Protein AF-A0A822G2L6-F1 (afdb_monomer_lite)

pLDDT: mean 77.34, std 23.14, range [28.8, 97.25]

Structure (mmCIF, N/CA/C/O backbone):
data_AF-A0A822G2L6-F1
#
_entry.id   AF-A0A822G2L6-F1
#
loop_
_atom_site.group_PDB
_atom_site.id
_atom_site.type_symbol
_atom_site.label_atom_id
_atom_site.label_alt_id
_atom_site.label_comp_id
_atom_site.label_asym_id
_atom_site.label_entity_id
_atom_site.label_seq_id
_atom_site.pdbx_PDB_ins_code
_atom_site.Cartn_x
_atom_site.Cartn_y
_atom_site.Cartn_z
_atom_site.occupancy
_atom_site.B_iso_or_equiv
_atom_site.auth_seq_id
_atom_site.auth_comp_id
_atom_site.auth_asym_id
_atom_site.auth_atom_id
_atom_site.pdbx_PDB_model_num
ATOM 1 N N . MET A 1 1 ? -15.479 13.353 -41.304 1.00 36.19 1 MET A N 1
ATOM 2 C CA . MET A 1 1 ? -14.844 13.901 -42.516 1.00 36.19 1 MET A CA 1
ATOM 3 C C . MET A 1 1 ? -14.155 15.197 -42.134 1.00 36.19 1 MET A C 1
ATOM 5 O O . MET A 1 1 ? -14.782 16.016 -41.479 1.00 36.19 1 MET A O 1
ATOM 9 N N . THR A 1 2 ? -12.879 15.282 -42.518 1.00 37.16 2 THR A N 1
ATOM 10 C CA . THR A 1 2 ? -12.057 16.481 -42.767 1.00 37.16 2 THR A CA 1
ATOM 11 C C . THR A 1 2 ? -11.722 17.432 -41.614 1.00 37.16 2 THR A C 1
ATOM 13 O O . THR A 1 2 ? -12.516 18.267 -41.192 1.00 37.16 2 THR A O 1
ATOM 16 N N . GLU A 1 3 ? -10.457 17.305 -41.205 1.00 42.56 3 GLU A N 1
ATOM 17 C CA . GLU A 1 3 ? -9.504 18.371 -40.881 1.00 42.56 3 GLU A CA 1
ATOM 18 C C . GLU A 1 3 ? -9.796 19.716 -41.564 1.00 42.56 3 GLU A C 1
ATOM 20 O O . GLU A 1 3 ? -10.082 19.754 -42.759 1.00 42.56 3 GLU A O 1
ATOM 25 N N . ASN A 1 4 ? -9.608 20.818 -40.831 1.00 32.84 4 ASN A N 1
ATOM 26 C CA . ASN A 1 4 ? -8.792 21.940 -41.306 1.00 32.84 4 ASN A CA 1
ATOM 27 C C . ASN A 1 4 ? -8.612 22.984 -40.194 1.00 32.84 4 ASN A C 1
ATOM 29 O O . ASN A 1 4 ? -9.506 23.784 -39.923 1.00 32.84 4 ASN A O 1
ATOM 33 N N . ARG A 1 5 ? -7.431 23.015 -39.568 1.00 39.09 5 ARG A N 1
ATOM 34 C CA . ARG A 1 5 ? -6.914 24.245 -38.958 1.00 39.09 5 ARG A CA 1
ATOM 35 C C . ARG A 1 5 ? -5.953 24.884 -39.954 1.00 39.09 5 ARG A C 1
ATOM 37 O O . ARG A 1 5 ? -4.765 24.588 -39.981 1.00 39.09 5 ARG A O 1
ATOM 44 N N . GLN A 1 6 ? -6.525 25.779 -40.753 1.00 40.16 6 GLN A N 1
ATOM 45 C CA . GLN A 1 6 ? -5.903 27.051 -41.124 1.00 40.16 6 GLN A CA 1
ATOM 46 C C . GLN A 1 6 ? -5.327 27.673 -39.836 1.00 40.16 6 GLN A C 1
ATOM 48 O O . GLN A 1 6 ? -5.936 27.556 -38.777 1.00 40.16 6 GLN A O 1
ATOM 53 N N . GLY A 1 7 ? -4.187 28.328 -39.773 1.00 32.25 7 GLY A N 1
ATOM 54 C CA . GLY A 1 7 ? -3.292 28.896 -40.758 1.00 32.25 7 GLY A CA 1
ATOM 55 C C . GLY A 1 7 ? -2.475 29.898 -39.942 1.00 32.25 7 GLY A C 1
ATOM 56 O O . GLY A 1 7 ? -3.046 30.636 -39.140 1.00 32.25 7 GLY A O 1
ATOM 57 N N . LEU A 1 8 ? -1.154 29.894 -40.079 1.00 33.81 8 LEU A N 1
ATOM 58 C CA . LEU A 1 8 ? -0.328 30.990 -39.586 1.00 33.81 8 LEU A CA 1
ATOM 59 C C . LEU A 1 8 ? 0.563 31.419 -40.747 1.00 33.81 8 LEU A C 1
ATOM 61 O O . LEU A 1 8 ? 1.559 30.780 -41.073 1.00 33.81 8 LEU A O 1
ATOM 65 N N . SER A 1 9 ? 0.062 32.435 -41.440 1.00 38.50 9 SER A N 1
ATOM 66 C CA . SER A 1 9 ? 0.762 33.238 -42.436 1.00 38.50 9 SER A CA 1
ATOM 67 C C . SER A 1 9 ? 1.331 34.491 -41.756 1.00 38.50 9 SER A C 1
ATOM 69 O O . SER A 1 9 ? 0.944 34.776 -40.625 1.00 38.50 9 SER A O 1
ATOM 71 N N . THR A 1 10 ? 2.166 35.221 -42.508 1.00 38.56 10 THR A N 1
ATOM 72 C CA . THR A 1 10 ? 2.946 36.451 -42.225 1.00 38.56 10 THR A CA 1
ATOM 73 C C . THR A 1 10 ? 4.341 36.143 -41.665 1.00 38.56 10 THR A C 1
ATOM 75 O O . THR A 1 10 ? 4.462 35.802 -40.495 1.00 38.56 10 THR A O 1
ATOM 78 N N . LEU A 1 11 ? 5.451 36.100 -42.414 1.00 37.25 11 LEU A N 1
ATOM 79 C CA . LEU A 1 11 ? 5.907 36.810 -43.625 1.00 37.25 11 LEU A CA 1
ATOM 80 C C . LEU A 1 11 ? 6.022 38.332 -43.450 1.00 37.25 11 LEU A C 1
ATOM 82 O O . LEU A 1 11 ? 5.008 39.014 -43.348 1.00 37.25 11 LEU A O 1
ATOM 86 N N . GLY A 1 12 ? 7.279 38.786 -43.498 1.00 30.88 12 GLY A N 1
ATOM 87 C CA . GLY A 1 12 ? 7.742 40.152 -43.754 1.00 30.88 12 GLY A CA 1
ATOM 88 C C . GLY A 1 12 ? 8.396 40.804 -42.536 1.00 30.88 12 GLY A C 1
ATOM 89 O O . GLY A 1 12 ? 7.893 40.650 -41.430 1.00 30.88 12 GLY A O 1
ATOM 90 N N . GLU A 1 13 ? 9.525 41.494 -42.607 1.00 36.47 13 GLU A N 1
ATOM 91 C CA . GLU A 1 13 ? 10.493 41.902 -43.642 1.00 36.47 13 GLU A CA 1
ATOM 92 C C . GLU A 1 13 ? 11.799 42.182 -42.833 1.00 36.47 13 GLU A C 1
ATOM 94 O O . GLU A 1 13 ? 11.749 42.277 -41.606 1.00 36.47 13 GLU A O 1
ATOM 99 N N . ASP A 1 14 ? 13.016 42.024 -43.350 1.00 34.59 14 ASP A N 1
ATOM 100 C CA . ASP A 1 14 ? 13.849 43.126 -43.869 1.00 34.59 14 ASP A CA 1
ATOM 101 C C . ASP A 1 14 ? 15.230 42.502 -44.183 1.00 34.59 14 ASP A C 1
ATOM 103 O O . ASP A 1 14 ? 15.796 41.770 -43.370 1.00 34.59 14 ASP A O 1
ATOM 107 N N . GLU A 1 15 ? 15.638 42.471 -45.449 1.00 36.81 15 GLU A N 1
ATOM 108 C CA . GLU A 1 15 ? 16.575 43.410 -46.090 1.00 36.81 15 GLU A CA 1
ATOM 109 C C . GLU A 1 15 ? 18.070 43.072 -45.918 1.00 36.81 15 GLU A C 1
ATOM 111 O O . GLU A 1 15 ? 18.654 43.088 -44.842 1.00 36.81 15 GLU A O 1
ATOM 116 N N . GLU A 1 16 ? 18.668 42.802 -47.082 1.00 38.22 16 GLU A N 1
ATOM 117 C CA . GLU A 1 16 ? 19.993 43.244 -47.518 1.00 38.22 16 GLU A CA 1
ATOM 118 C C . GLU A 1 16 ? 21.219 42.986 -46.620 1.00 38.22 16 GLU A C 1
ATOM 120 O O . GLU A 1 16 ? 21.503 43.703 -45.664 1.00 38.22 16 GLU A O 1
ATOM 125 N N . ARG A 1 17 ? 22.121 42.123 -47.110 1.00 35.41 17 ARG A N 1
ATOM 126 C CA . ARG A 1 17 ? 23.372 42.602 -47.734 1.00 35.41 17 ARG A CA 1
ATOM 127 C C . ARG A 1 17 ? 24.176 41.468 -48.361 1.00 35.41 17 ARG A C 1
ATOM 129 O O . ARG A 1 17 ? 24.642 40.540 -47.711 1.00 35.41 17 ARG A O 1
ATOM 136 N N . SER A 1 18 ? 24.376 41.634 -49.662 1.00 39.28 18 SER A N 1
ATOM 137 C CA . SER A 1 18 ? 25.516 41.122 -50.408 1.00 39.28 18 SER A CA 1
ATOM 138 C C . SER A 1 18 ? 26.825 41.543 -49.736 1.00 39.28 18 SER A C 1
ATOM 140 O O . SER A 1 18 ? 27.080 42.737 -49.602 1.00 39.28 18 SER A O 1
ATOM 142 N N . ALA A 1 19 ? 27.682 40.579 -49.422 1.00 34.38 19 ALA A N 1
ATOM 143 C CA . ALA A 1 19 ? 29.124 40.728 -49.565 1.00 34.38 19 ALA A CA 1
ATOM 144 C C . ALA A 1 19 ? 29.743 39.333 -49.662 1.00 34.38 19 ALA A C 1
ATOM 146 O O . ALA A 1 19 ? 29.863 38.592 -48.690 1.00 34.38 19 ALA A O 1
ATOM 147 N N . ILE A 1 20 ? 30.085 38.981 -50.894 1.00 42.19 20 ILE A N 1
ATOM 148 C CA . ILE A 1 20 ? 31.094 37.987 -51.220 1.00 42.19 20 ILE A CA 1
ATOM 149 C C . ILE A 1 20 ? 32.373 38.424 -50.504 1.00 42.19 20 ILE A C 1
ATOM 151 O O . ILE A 1 20 ? 32.957 39.431 -50.892 1.00 42.19 20 ILE A O 1
ATOM 155 N N . ASP A 1 21 ? 32.793 37.683 -49.481 1.00 28.80 21 ASP A N 1
ATOM 156 C CA . ASP A 1 21 ? 34.147 37.802 -48.955 1.00 28.80 21 ASP A CA 1
ATOM 157 C C . ASP A 1 21 ? 34.918 36.543 -49.343 1.00 28.80 21 ASP A C 1
ATOM 159 O O . ASP A 1 21 ? 34.833 35.472 -48.734 1.00 28.80 21 ASP A O 1
ATOM 163 N N . VAL A 1 22 ? 35.619 36.681 -50.468 1.00 42.72 22 VAL A N 1
ATOM 164 C CA . VAL A 1 22 ? 36.671 35.777 -50.914 1.00 42.72 22 VAL A CA 1
ATOM 165 C C . VAL A 1 22 ? 37.823 35.959 -49.937 1.00 42.72 22 VAL A C 1
ATOM 167 O O . VAL A 1 22 ? 38.728 36.763 -50.156 1.00 42.72 22 VAL A O 1
ATOM 170 N N . HIS A 1 23 ? 37.807 35.197 -48.847 1.00 33.44 23 HIS A N 1
ATOM 171 C CA . HIS A 1 23 ? 39.038 34.901 -48.136 1.00 33.44 23 HIS A CA 1
ATOM 172 C C . HIS A 1 23 ? 39.549 33.529 -48.546 1.00 33.44 23 HIS A C 1
ATOM 174 O O . HIS A 1 23 ? 39.119 32.475 -48.080 1.00 33.44 23 HIS A O 1
ATOM 180 N N . SER A 1 24 ? 40.466 33.618 -49.508 1.00 42.31 24 SER A N 1
ATOM 181 C CA . SER A 1 24 ? 41.468 32.631 -49.860 1.00 42.31 24 SER A CA 1
ATOM 182 C C . SER A 1 24 ? 42.032 31.998 -48.588 1.00 42.31 24 SER A C 1
ATOM 184 O O . SER A 1 24 ? 42.677 32.656 -47.775 1.00 42.31 24 SER A O 1
ATOM 186 N N . GLY A 1 25 ? 41.738 30.718 -48.408 1.00 29.69 25 GLY A N 1
ATOM 187 C CA . GLY A 1 25 ? 42.174 29.920 -47.277 1.00 29.69 25 GLY A CA 1
ATOM 188 C C . GLY A 1 25 ? 42.347 28.493 -47.752 1.00 29.69 25 GLY A C 1
ATOM 189 O O . GLY A 1 25 ? 41.417 27.693 -47.707 1.00 29.69 25 GLY A O 1
ATOM 190 N N . IL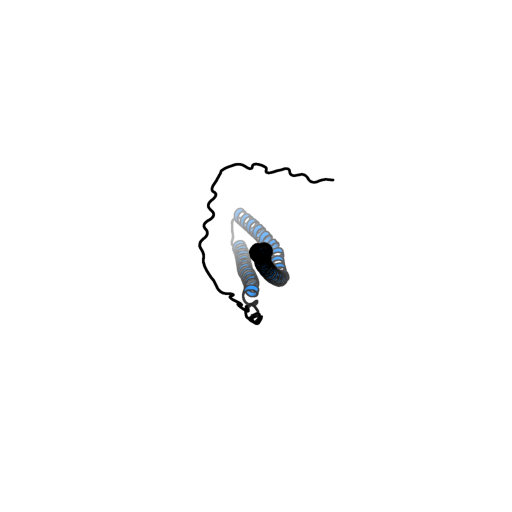E A 1 26 ? 43.539 28.209 -48.268 1.00 44.12 26 ILE A N 1
ATOM 191 C CA . ILE A 1 26 ? 44.045 26.860 -48.505 1.00 44.12 26 ILE A CA 1
ATOM 192 C C . ILE A 1 26 ? 43.889 26.081 -47.194 1.00 44.12 26 ILE A C 1
ATOM 194 O O . ILE A 1 26 ? 44.576 26.378 -46.220 1.00 44.12 26 ILE A O 1
ATOM 198 N N . ILE A 1 27 ? 42.994 25.093 -47.162 1.00 35.66 27 ILE A N 1
ATOM 199 C CA . ILE A 1 27 ? 42.955 24.081 -46.105 1.00 35.66 27 ILE A CA 1
ATOM 200 C C . ILE A 1 27 ? 42.905 22.715 -46.786 1.00 35.66 27 ILE A C 1
ATOM 202 O O . ILE A 1 27 ? 42.019 22.422 -47.588 1.00 35.66 27 ILE A O 1
ATOM 206 N N . ALA A 1 28 ? 43.948 21.945 -46.486 1.00 36.38 28 ALA A N 1
ATOM 207 C CA . ALA A 1 28 ? 44.262 20.594 -46.923 1.00 36.38 28 ALA A CA 1
ATOM 208 C C . ALA A 1 28 ? 43.095 19.592 -46.759 1.00 36.38 28 ALA A C 1
ATOM 210 O O . ALA A 1 28 ? 42.181 19.834 -45.966 1.00 36.38 28 ALA A O 1
ATOM 211 N N . PRO A 1 29 ? 43.129 18.442 -47.463 1.00 36.81 29 PRO A N 1
ATOM 212 C CA .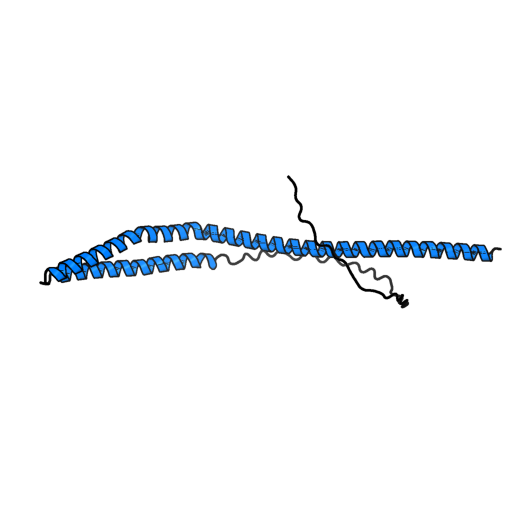 PRO A 1 29 ? 42.144 17.385 -47.277 1.00 36.81 29 PRO A CA 1
ATOM 213 C C . PRO A 1 29 ? 42.384 16.724 -45.917 1.00 36.81 29 PRO A C 1
ATOM 215 O O . PRO A 1 29 ? 43.339 15.972 -45.741 1.00 36.81 29 PRO A O 1
ATOM 218 N N . ASN A 1 30 ? 41.536 17.025 -44.937 1.00 33.06 30 ASN A N 1
ATOM 219 C CA . ASN A 1 30 ? 41.474 16.245 -43.708 1.00 33.06 30 ASN A CA 1
ATOM 220 C C . ASN A 1 30 ? 40.570 15.034 -43.970 1.00 33.06 30 ASN A C 1
ATOM 222 O O . ASN A 1 30 ? 39.362 15.082 -43.740 1.00 33.06 30 ASN A O 1
ATOM 226 N N . ASP A 1 31 ? 41.174 13.957 -44.471 1.00 42.97 31 ASP A N 1
ATOM 227 C CA . ASP A 1 31 ? 40.655 12.599 -44.317 1.00 42.97 31 ASP A CA 1
ATOM 228 C C . ASP A 1 31 ? 40.739 12.238 -42.828 1.00 42.97 31 ASP A C 1
ATOM 230 O O . ASP A 1 31 ? 41.685 11.608 -42.361 1.00 42.97 31 ASP A O 1
ATOM 234 N N . GLN A 1 32 ? 39.764 12.694 -42.046 1.00 38.53 32 GLN A N 1
ATOM 235 C CA . GLN A 1 32 ? 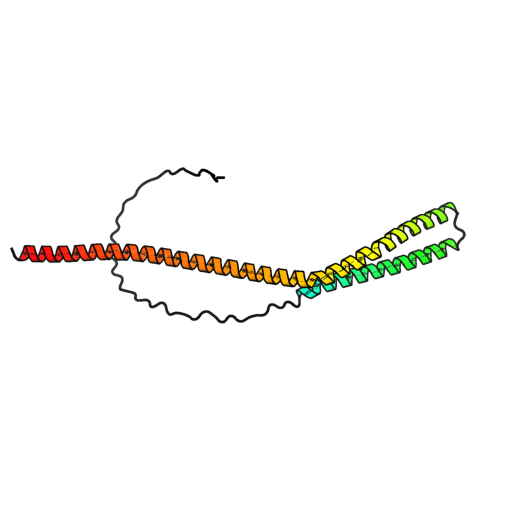39.537 12.152 -40.714 1.00 38.53 32 GLN A CA 1
ATOM 236 C C . GLN A 1 32 ? 38.615 10.947 -40.870 1.00 38.53 32 GLN A C 1
ATOM 238 O O . GLN A 1 32 ? 37.394 11.070 -40.955 1.00 38.53 32 GLN A O 1
ATOM 243 N N . GLN A 1 33 ? 39.238 9.769 -40.954 1.00 44.91 33 GLN A N 1
ATOM 244 C CA . GLN A 1 33 ? 38.614 8.522 -40.534 1.00 44.91 33 GLN A CA 1
ATOM 245 C C . GLN A 1 33 ? 38.137 8.728 -39.093 1.00 44.91 33 GLN A C 1
ATOM 247 O O . GLN A 1 33 ? 38.943 8.747 -38.168 1.00 44.91 33 GLN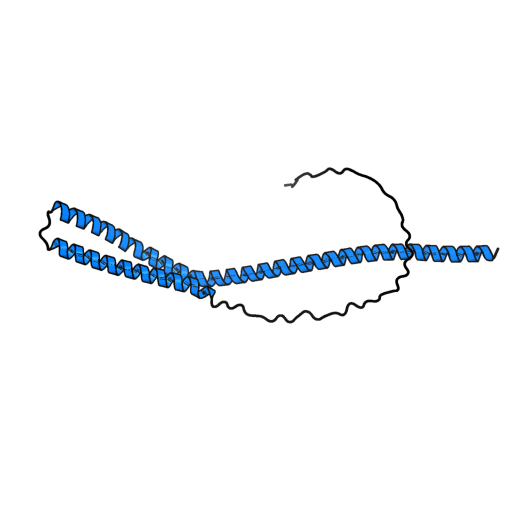 A O 1
ATOM 252 N N . GLU A 1 34 ? 36.834 8.943 -38.914 1.00 44.38 34 GLU A N 1
ATOM 253 C CA . GLU A 1 34 ? 36.201 8.857 -37.601 1.00 44.38 34 GLU A CA 1
ATOM 254 C C . GLU A 1 34 ? 36.238 7.382 -37.187 1.00 44.38 34 GLU A C 1
ATOM 256 O O . GLU A 1 34 ? 35.487 6.533 -37.675 1.00 44.38 34 GLU A O 1
ATOM 261 N N . GLU A 1 35 ? 37.235 7.095 -36.361 1.00 42.03 35 GLU A N 1
ATOM 262 C CA . GLU A 1 35 ? 37.472 5.855 -35.646 1.00 42.03 35 GLU A CA 1
ATOM 263 C C . GLU A 1 35 ? 36.187 5.456 -34.903 1.00 42.03 35 GLU A C 1
ATOM 265 O O . GLU A 1 35 ? 35.644 6.198 -34.085 1.00 42.03 35 GLU A O 1
ATOM 270 N N . LEU A 1 36 ? 35.642 4.297 -35.275 1.00 50.91 36 LEU A N 1
ATOM 271 C CA . LEU A 1 36 ? 34.481 3.687 -34.638 1.00 50.91 36 LEU A CA 1
ATOM 272 C C . LEU A 1 36 ? 34.863 3.277 -33.213 1.00 50.91 36 LEU A C 1
ATOM 274 O O . LEU A 1 36 ? 35.441 2.207 -33.024 1.00 50.91 36 LEU A O 1
ATOM 278 N N . GLU A 1 37 ? 34.516 4.087 -32.215 1.00 50.69 37 GLU A N 1
ATOM 279 C CA . GLU A 1 37 ? 34.566 3.615 -30.832 1.00 50.69 37 GLU A CA 1
ATOM 280 C C . GLU A 1 37 ? 33.412 2.632 -30.552 1.00 50.69 37 GLU A C 1
ATOM 282 O O . GLU A 1 37 ? 32.276 2.859 -30.998 1.00 50.69 37 GLU A O 1
ATOM 287 N N . PRO A 1 38 ? 33.673 1.514 -29.847 1.00 47.19 38 PRO A N 1
ATOM 288 C CA . PRO A 1 38 ? 32.650 0.532 -29.527 1.00 47.19 38 PRO A CA 1
ATOM 289 C C . PRO A 1 38 ? 31.650 1.122 -28.532 1.00 47.19 38 PRO A C 1
ATOM 291 O O . PRO A 1 38 ? 32.029 1.730 -27.538 1.00 47.19 38 PRO A O 1
ATOM 294 N N . LEU A 1 39 ? 30.363 0.904 -28.802 1.00 52.00 39 LEU A N 1
ATOM 295 C CA . LEU A 1 39 ? 29.262 1.194 -27.886 1.00 52.00 39 LEU A CA 1
ATOM 296 C C . LEU A 1 39 ? 29.517 0.517 -26.532 1.00 52.00 39 LEU A C 1
ATOM 298 O O . LEU A 1 39 ? 29.556 -0.712 -26.468 1.00 52.00 39 LEU A O 1
ATOM 302 N N . ASP A 1 40 ? 29.665 1.349 -25.500 1.00 48.69 40 ASP A N 1
ATOM 303 C CA . ASP A 1 40 ? 29.837 0.970 -24.100 1.00 48.69 40 ASP A CA 1
ATOM 304 C C . ASP A 1 40 ? 28.928 -0.189 -23.678 1.00 48.69 40 ASP A C 1
ATOM 306 O O . ASP A 1 40 ? 27.729 -0.242 -23.984 1.00 48.69 40 ASP A O 1
ATOM 310 N N . GLU A 1 41 ? 29.546 -1.102 -22.932 1.00 50.03 41 GLU A N 1
ATOM 311 C CA . GLU A 1 41 ? 28.929 -2.215 -22.232 1.00 50.03 41 GLU A CA 1
ATOM 312 C C . GLU A 1 41 ? 27.683 -1.761 -21.463 1.00 50.03 41 GLU A C 1
ATOM 314 O O . GLU A 1 41 ? 27.718 -0.901 -20.582 1.00 50.03 41 GLU A O 1
ATOM 319 N N . LEU A 1 42 ? 26.556 -2.395 -21.782 1.00 54.09 42 LEU A N 1
ATOM 320 C CA . LEU A 1 42 ? 25.351 -2.363 -20.966 1.00 54.09 42 LEU A CA 1
ATOM 321 C C . LEU A 1 42 ? 25.615 -3.171 -19.688 1.00 54.09 42 LEU A C 1
ATOM 323 O O . LEU A 1 42 ? 25.199 -4.324 -19.578 1.00 54.09 42 LEU A O 1
ATOM 327 N N . GLU A 1 43 ? 26.308 -2.575 -18.718 1.00 44.69 43 GLU A N 1
ATOM 328 C CA . GLU A 1 43 ? 26.231 -3.043 -17.338 1.00 44.69 43 GLU A CA 1
ATOM 329 C C . GLU A 1 43 ? 24.788 -2.849 -16.856 1.00 44.69 43 GLU A C 1
ATOM 331 O O . GLU A 1 43 ? 24.331 -1.741 -16.558 1.00 44.69 43 GLU A O 1
ATOM 336 N N . ASP A 1 44 ? 24.050 -3.959 -16.794 1.00 50.28 44 ASP A N 1
ATOM 337 C CA . ASP A 1 44 ? 22.799 -4.090 -16.052 1.00 50.28 44 ASP A CA 1
ATOM 338 C C . ASP A 1 44 ? 23.088 -3.858 -14.556 1.00 50.28 44 ASP A C 1
ATOM 340 O O . ASP A 1 44 ? 23.179 -4.786 -13.746 1.00 50.28 44 ASP A O 1
ATOM 344 N N . ILE A 1 45 ? 23.211 -2.592 -14.153 1.00 50.25 45 ILE A N 1
ATOM 345 C CA . ILE A 1 45 ? 23.094 -2.204 -12.750 1.00 50.25 45 ILE A CA 1
ATOM 346 C C . ILE A 1 45 ? 21.621 -2.381 -12.401 1.00 50.25 45 ILE A C 1
ATOM 348 O O . ILE A 1 45 ? 20.798 -1.481 -12.575 1.00 50.25 45 ILE A O 1
ATOM 352 N N . ALA A 1 46 ? 21.278 -3.585 -11.939 1.00 50.19 46 ALA A N 1
ATOM 353 C CA . ALA A 1 46 ? 19.990 -3.876 -11.341 1.00 50.19 46 ALA A CA 1
ATOM 354 C C . ALA A 1 46 ? 19.715 -2.800 -10.274 1.00 50.19 46 ALA A C 1
ATOM 356 O O . ALA A 1 46 ? 20.413 -2.763 -9.254 1.00 50.19 46 ALA A O 1
ATOM 357 N N . PRO A 1 47 ? 18.735 -1.898 -10.483 1.00 49.56 47 PRO A N 1
ATOM 358 C CA . PRO A 1 47 ? 18.438 -0.887 -9.490 1.00 49.56 47 PRO A CA 1
ATOM 359 C C . PRO A 1 47 ? 17.996 -1.618 -8.227 1.00 49.56 47 PRO A C 1
ATOM 361 O O . PRO A 1 47 ? 17.333 -2.654 -8.285 1.00 49.56 47 PRO A O 1
ATOM 364 N N . SER A 1 48 ? 18.388 -1.108 -7.068 1.00 50.09 48 SER A N 1
ATOM 365 C CA . SER A 1 48 ? 18.047 -1.670 -5.769 1.00 50.09 48 SER A CA 1
ATOM 366 C C . SER A 1 48 ? 16.529 -1.584 -5.528 1.00 50.09 48 SER A C 1
ATOM 368 O O . SER A 1 48 ? 16.045 -0.707 -4.823 1.00 50.09 48 SER A O 1
ATOM 370 N N . VAL A 1 49 ? 15.745 -2.495 -6.107 1.00 54.72 49 VAL A N 1
ATOM 371 C CA . VAL A 1 49 ? 14.269 -2.529 -6.018 1.00 54.72 49 VAL A CA 1
ATOM 372 C C . VAL A 1 49 ? 13.776 -2.794 -4.583 1.00 54.72 49 VAL A C 1
ATOM 374 O O . VAL A 1 49 ? 12.607 -2.606 -4.261 1.00 54.72 49 VAL A O 1
ATOM 377 N N . LYS A 1 50 ? 14.664 -3.212 -3.677 1.00 53.91 50 LYS A N 1
ATOM 378 C CA . LYS A 1 50 ? 14.295 -3.650 -2.324 1.00 53.91 50 LYS A CA 1
ATOM 379 C C . LYS A 1 50 ? 13.938 -2.511 -1.362 1.00 53.91 50 LYS A C 1
ATOM 381 O O . LYS A 1 50 ? 13.275 -2.775 -0.365 1.00 53.91 50 LYS A O 1
ATOM 386 N N . THR A 1 51 ? 14.366 -1.275 -1.610 1.00 53.44 51 THR A N 1
ATOM 387 C CA . THR A 1 51 ? 14.179 -0.171 -0.650 1.00 53.44 51 THR A CA 1
ATOM 388 C C . THR A 1 51 ? 12.773 0.429 -0.676 1.00 53.44 51 THR A C 1
ATOM 390 O O . THR A 1 51 ? 12.259 0.784 0.383 1.00 53.44 51 THR A O 1
ATOM 393 N N . ASP A 1 52 ? 12.117 0.494 -1.838 1.00 58.12 52 ASP A N 1
ATOM 394 C CA . ASP A 1 52 ? 10.778 1.095 -1.952 1.00 58.12 52 ASP A CA 1
ATOM 395 C C . ASP A 1 52 ? 9.650 0.138 -1.545 1.00 58.12 52 ASP A C 1
ATOM 397 O O . ASP A 1 52 ? 8.703 0.568 -0.885 1.00 58.12 52 ASP A O 1
ATOM 401 N N . ALA A 1 53 ? 9.806 -1.165 -1.803 1.00 61.31 53 ALA A N 1
ATOM 402 C CA . ALA A 1 53 ? 8.837 -2.195 -1.410 1.00 61.31 53 ALA A CA 1
ATOM 403 C C . ALA A 1 53 ? 8.562 -2.217 0.110 1.00 61.31 53 ALA A C 1
ATOM 405 O O . ALA A 1 53 ? 7.480 -2.594 0.563 1.00 61.31 53 ALA A O 1
ATOM 406 N N . ASN A 1 54 ? 9.526 -1.763 0.916 1.00 70.06 54 ASN A N 1
ATOM 407 C CA . ASN A 1 54 ? 9.386 -1.700 2.367 1.00 70.06 54 ASN A CA 1
ATOM 408 C C . ASN A 1 54 ? 8.527 -0.516 2.843 1.00 70.06 54 ASN A C 1
ATOM 410 O O . ASN A 1 54 ? 8.010 -0.567 3.955 1.00 70.06 54 ASN A O 1
ATOM 414 N N . LYS A 1 55 ? 8.326 0.534 2.032 1.00 84.38 55 LYS A N 1
ATOM 415 C CA . LYS A 1 55 ? 7.590 1.741 2.455 1.00 84.38 55 LYS A CA 1
ATOM 416 C C . LYS A 1 55 ? 6.116 1.451 2.719 1.00 84.38 55 LYS A C 1
ATOM 418 O O . LYS A 1 55 ? 5.605 1.805 3.779 1.00 84.38 55 LYS A O 1
ATOM 423 N N . PHE A 1 56 ? 5.445 0.777 1.783 1.00 86.94 56 PHE A N 1
ATOM 424 C CA . PHE A 1 56 ? 4.034 0.409 1.939 1.00 86.94 56 PHE A CA 1
ATOM 425 C C . PHE A 1 56 ? 3.831 -0.589 3.073 1.00 86.94 56 PHE A C 1
ATOM 427 O O . PHE A 1 56 ? 2.881 -0.457 3.837 1.00 86.94 56 PHE A O 1
ATOM 434 N N . ARG A 1 57 ? 4.758 -1.539 3.229 1.00 87.25 57 ARG A N 1
ATOM 435 C CA . ARG A 1 57 ? 4.725 -2.494 4.335 1.00 87.25 57 ARG A CA 1
ATOM 436 C C . ARG A 1 57 ? 4.841 -1.798 5.690 1.00 87.25 57 ARG A C 1
ATOM 438 O O . ARG A 1 57 ? 3.979 -2.005 6.532 1.00 87.25 57 ARG A O 1
ATOM 445 N N . MET A 1 58 ? 5.832 -0.921 5.867 1.00 90.44 58 MET A N 1
ATOM 446 C CA . MET A 1 58 ? 5.971 -0.143 7.103 1.00 90.44 58 MET A CA 1
ATOM 447 C C . MET A 1 58 ? 4.733 0.715 7.387 1.00 90.44 58 MET A C 1
ATOM 449 O O . MET A 1 58 ? 4.328 0.849 8.537 1.00 90.44 58 MET A O 1
ATOM 453 N N . LEU A 1 59 ? 4.108 1.284 6.351 1.00 90.56 59 LEU A N 1
ATOM 454 C CA . LEU A 1 59 ? 2.877 2.053 6.519 1.00 90.56 59 LEU A CA 1
ATOM 455 C C . LEU A 1 59 ? 1.714 1.169 6.994 1.00 90.56 59 LEU A C 1
ATOM 457 O O . LEU A 1 59 ? 0.998 1.562 7.911 1.00 90.56 59 LEU A O 1
ATOM 461 N N . CYS A 1 60 ? 1.543 -0.020 6.408 1.00 92.31 60 CYS A N 1
ATOM 462 C CA . CYS A 1 60 ? 0.551 -0.998 6.858 1.00 92.31 60 CYS A CA 1
ATOM 463 C C . CYS A 1 60 ? 0.788 -1.422 8.311 1.00 92.31 60 CYS A C 1
ATOM 465 O O . CYS A 1 60 ? -0.160 -1.425 9.092 1.00 92.31 60 CYS A O 1
ATOM 467 N N . ASP A 1 61 ? 2.038 -1.712 8.678 1.00 92.56 61 ASP A N 1
ATOM 468 C CA . ASP A 1 61 ? 2.406 -2.111 10.039 1.00 92.56 61 ASP A CA 1
ATOM 469 C C . ASP A 1 61 ? 2.087 -0.981 11.039 1.00 92.56 61 ASP A C 1
ATOM 471 O O . ASP A 1 61 ? 1.484 -1.221 12.082 1.00 92.56 61 ASP A O 1
ATOM 475 N N . ASN A 1 62 ? 2.381 0.279 10.695 1.00 93.88 62 ASN A N 1
ATOM 476 C CA . ASN A 1 62 ? 2.039 1.438 11.530 1.00 93.88 62 ASN A CA 1
ATOM 477 C C . ASN A 1 62 ? 0.523 1.638 11.696 1.00 93.88 62 ASN A C 1
ATOM 479 O O . ASN A 1 62 ? 0.051 1.943 12.794 1.00 93.88 62 ASN A O 1
ATOM 483 N N . VAL A 1 63 ? -0.258 1.473 10.623 1.00 94.38 63 VAL A N 1
ATOM 484 C CA . VAL A 1 63 ? -1.730 1.535 10.688 1.00 94.38 63 VAL A CA 1
ATOM 485 C C . VAL A 1 63 ? -2.279 0.420 11.574 1.00 94.38 63 VAL A C 1
ATOM 487 O O . VAL A 1 63 ? -3.168 0.658 12.385 1.00 94.38 63 VAL A O 1
ATOM 490 N N . GLN A 1 64 ? -1.735 -0.788 11.465 1.00 94.06 64 GLN A N 1
ATOM 491 C CA . GLN A 1 64 ? -2.177 -1.919 12.270 1.00 94.06 64 GLN A CA 1
ATOM 492 C C . GLN A 1 64 ? -1.806 -1.750 13.752 1.00 94.06 64 GLN A C 1
ATOM 494 O O . GLN A 1 64 ? -2.631 -2.027 14.622 1.00 94.06 64 GLN A O 1
ATOM 499 N N . ASN A 1 65 ? -0.621 -1.205 14.038 1.00 95.19 65 ASN A N 1
ATOM 500 C CA . ASN A 1 65 ? -0.184 -0.878 15.395 1.00 95.19 65 ASN A CA 1
ATOM 501 C C . ASN A 1 65 ? -1.061 0.217 16.020 1.00 95.19 65 ASN A C 1
ATOM 503 O O . ASN A 1 65 ? -1.628 0.007 17.088 1.00 95.19 65 ASN A O 1
ATOM 507 N N . SER A 1 66 ? -1.259 1.346 15.333 1.00 94.31 66 SER A N 1
ATOM 508 C CA . SER A 1 66 ? -2.154 2.413 15.816 1.00 94.31 66 SER A CA 1
ATOM 509 C C . SER A 1 66 ? -3.595 1.930 16.009 1.00 94.31 66 SER A C 1
ATOM 511 O O . SER A 1 66 ? -4.249 2.299 16.982 1.00 94.31 66 SER A O 1
ATOM 513 N N . TYR A 1 67 ? -4.094 1.048 15.139 1.00 94.44 67 TYR A N 1
ATOM 514 C CA . TYR A 1 67 ? -5.412 0.447 15.324 1.00 94.44 67 TYR A CA 1
ATOM 515 C C . TYR A 1 67 ? -5.477 -0.454 16.566 1.00 94.44 67 TYR A C 1
ATOM 517 O O . TYR A 1 67 ? -6.483 -0.438 17.272 1.00 94.44 67 TYR A O 1
ATOM 525 N N . SER A 1 68 ? -4.405 -1.191 16.873 1.00 94.75 68 SER A N 1
ATOM 526 C CA . SER A 1 68 ? -4.321 -1.996 18.099 1.00 94.75 68 SER A CA 1
ATOM 527 C C . SER A 1 68 ? -4.313 -1.141 19.373 1.00 94.75 68 SER A C 1
ATOM 529 O O . SER A 1 68 ? -4.942 -1.508 20.361 1.00 94.75 68 SER A O 1
ATOM 531 N N . GLU A 1 69 ? -3.689 0.042 19.346 1.00 95.81 69 GLU A N 1
ATOM 532 C CA . GLU A 1 69 ? -3.750 0.999 20.461 1.00 95.81 69 GLU A CA 1
ATOM 533 C C . GLU A 1 69 ? -5.177 1.520 20.682 1.00 95.81 69 GLU A C 1
ATOM 535 O O . GLU A 1 69 ? -5.630 1.641 21.824 1.00 95.81 69 GLU A O 1
ATOM 540 N N . ILE A 1 70 ? -5.908 1.789 19.594 1.00 95.31 70 ILE A N 1
ATOM 541 C CA . ILE A 1 70 ? -7.320 2.192 19.654 1.00 95.31 70 ILE A CA 1
ATOM 542 C C . ILE A 1 70 ? -8.180 1.053 20.207 1.00 95.31 70 ILE A C 1
ATOM 544 O O . ILE A 1 70 ? -9.054 1.313 21.030 1.00 95.31 70 ILE A O 1
ATOM 548 N N . ASP A 1 71 ? -7.942 -0.188 19.777 1.00 95.06 71 ASP A N 1
ATOM 549 C CA . ASP A 1 71 ? -8.649 -1.370 20.283 1.00 95.06 71 ASP A CA 1
ATOM 550 C C . ASP A 1 71 ? -8.476 -1.504 21.802 1.00 95.06 71 ASP A C 1
ATOM 552 O O . ASP A 1 71 ? -9.461 -1.510 22.542 1.00 95.06 71 ASP A O 1
ATOM 556 N N . ASN A 1 72 ? -7.232 -1.452 22.287 1.00 96.06 72 ASN A N 1
ATOM 557 C CA . ASN A 1 72 ? -6.933 -1.478 23.721 1.00 96.06 72 ASN A CA 1
ATOM 558 C C . ASN A 1 72 ? -7.618 -0.325 24.475 1.00 96.06 72 ASN A C 1
ATOM 560 O O . ASN A 1 72 ? -8.281 -0.550 25.486 1.00 96.06 72 ASN A O 1
ATOM 564 N N . SER A 1 73 ? -7.543 0.899 23.942 1.00 96.00 73 SER A N 1
ATOM 565 C CA . SER A 1 73 ? -8.191 2.075 24.542 1.00 96.00 73 SER A CA 1
ATOM 566 C C . SER A 1 73 ? -9.719 1.933 24.604 1.00 96.00 73 SER A C 1
ATOM 568 O O . SER A 1 73 ? -10.361 2.402 25.545 1.00 96.00 73 SER A O 1
ATOM 570 N N . MET A 1 74 ? -10.331 1.284 23.608 1.00 96.00 74 MET A N 1
ATOM 571 C CA . MET A 1 74 ? -11.769 1.009 23.594 1.00 96.00 74 MET A CA 1
ATOM 572 C C . MET A 1 74 ? -12.156 -0.068 24.608 1.00 96.00 74 MET A C 1
ATOM 574 O O . MET A 1 74 ? -13.207 0.063 25.239 1.00 96.00 74 MET A O 1
ATOM 578 N N . PHE A 1 75 ? -11.319 -1.089 24.808 1.00 95.50 75 PHE A N 1
ATOM 579 C CA . PHE A 1 75 ? -11.499 -2.066 25.882 1.00 95.50 75 PHE A CA 1
ATOM 580 C C . PHE A 1 75 ? -11.444 -1.406 27.263 1.00 95.50 75 PHE A C 1
ATOM 582 O O . PHE A 1 75 ? -12.376 -1.578 28.050 1.00 95.50 75 PHE A O 1
ATOM 589 N N . GLU A 1 76 ? -10.430 -0.580 27.525 1.00 96.19 76 GLU A N 1
ATOM 590 C CA . GLU A 1 76 ? -10.308 0.175 28.780 1.00 96.19 76 GLU A CA 1
ATOM 591 C C . GLU A 1 76 ? -11.514 1.103 29.011 1.00 96.19 76 GLU A C 1
ATOM 593 O O . GLU A 1 76 ? -12.044 1.193 30.120 1.00 96.19 76 GLU A O 1
ATOM 598 N N . LEU A 1 77 ? -12.016 1.762 27.960 1.00 95.50 77 LEU A N 1
ATOM 599 C CA . LEU A 1 77 ? -13.206 2.611 28.048 1.00 95.50 77 LEU A CA 1
ATOM 600 C C . LEU A 1 77 ? -14.478 1.816 28.384 1.00 95.50 77 LEU A C 1
ATOM 602 O O . LEU A 1 77 ? -15.342 2.307 29.118 1.00 95.50 77 LEU A O 1
ATOM 606 N N . LEU A 1 78 ? -14.625 0.607 27.837 1.00 94.56 78 LEU A N 1
ATOM 607 C CA . LEU A 1 78 ? -15.755 -0.270 28.147 1.00 94.56 78 LEU A CA 1
ATOM 608 C C . LEU A 1 78 ? -15.690 -0.773 29.589 1.00 94.56 78 LEU A C 1
ATOM 610 O O . LEU A 1 78 ? -16.715 -0.751 30.272 1.00 94.56 78 LEU A O 1
ATOM 614 N N . GLU A 1 79 ? -14.503 -1.136 30.067 1.00 95.00 79 GLU A N 1
ATOM 615 C CA . GLU A 1 79 ? -14.282 -1.513 31.462 1.00 95.00 79 GLU A CA 1
ATOM 616 C C . GLU A 1 79 ? -14.571 -0.335 32.408 1.00 95.00 79 GLU A C 1
ATOM 618 O O . GLU A 1 79 ? -15.270 -0.489 33.411 1.00 95.00 79 GLU A O 1
ATOM 623 N N . LEU A 1 80 ? -14.133 0.879 32.060 1.00 92.62 80 LEU A N 1
ATOM 624 C CA . LEU A 1 80 ? -14.463 2.098 32.801 1.00 92.62 80 LEU A CA 1
ATOM 625 C C . LEU A 1 80 ? -15.980 2.335 32.856 1.00 92.62 80 LEU A C 1
ATOM 627 O O . LEU A 1 80 ? -16.512 2.671 33.914 1.00 92.62 80 LEU A O 1
ATOM 631 N N . LYS A 1 81 ? -16.688 2.151 31.733 1.00 92.56 81 LYS A N 1
ATOM 632 C CA . LYS A 1 81 ? -18.155 2.241 31.679 1.00 92.56 81 LYS A CA 1
ATOM 633 C C . LYS A 1 81 ? -18.791 1.227 32.626 1.00 92.56 81 LYS A C 1
ATOM 635 O O . LYS A 1 81 ? -19.683 1.603 33.379 1.00 92.56 81 LYS A O 1
ATOM 640 N N . ASP A 1 82 ? -18.348 -0.027 32.599 1.00 91.75 82 ASP A N 1
ATOM 641 C CA . ASP A 1 82 ? -18.891 -1.079 33.464 1.00 91.75 82 ASP A CA 1
ATOM 642 C C . ASP A 1 82 ? -18.646 -0.762 34.949 1.00 91.75 82 ASP A C 1
ATOM 644 O O . ASP A 1 82 ? -19.580 -0.815 35.750 1.00 91.75 82 ASP A O 1
ATOM 648 N N . ASN A 1 83 ? -17.446 -0.296 35.306 1.00 90.94 83 ASN A N 1
ATOM 649 C CA . ASN A 1 83 ? -17.116 0.154 36.662 1.00 90.94 83 ASN A CA 1
ATOM 650 C C . ASN A 1 83 ? -17.955 1.361 37.120 1.00 90.94 83 ASN A C 1
ATOM 652 O O . ASN A 1 83 ? -18.397 1.415 38.269 1.00 90.94 83 ASN A O 1
ATOM 656 N N . LEU A 1 84 ? -18.221 2.320 36.228 1.00 87.75 84 LEU A N 1
ATOM 657 C CA . LEU A 1 84 ? -19.095 3.461 36.515 1.00 87.75 84 LEU A CA 1
ATOM 658 C C . LEU A 1 84 ? -20.547 3.029 36.720 1.00 87.75 84 LEU A C 1
ATOM 660 O O . LEU A 1 84 ? -21.228 3.594 37.566 1.00 87.75 84 LEU A O 1
ATOM 664 N N . LEU A 1 85 ? -21.032 2.028 35.986 1.00 85.06 85 LEU A N 1
ATOM 665 C CA . LEU A 1 85 ? -22.394 1.515 36.161 1.00 85.06 85 LEU A CA 1
ATOM 666 C C . LEU A 1 85 ? -22.591 0.788 37.498 1.00 85.06 85 LEU A C 1
ATOM 668 O O . LEU A 1 85 ? -23.715 0.748 37.996 1.00 85.06 85 LEU A O 1
ATOM 672 N N . LEU A 1 86 ? -21.521 0.251 38.091 1.00 87.56 86 LEU A N 1
ATOM 673 C CA . LEU A 1 86 ? -21.550 -0.331 39.436 1.00 87.56 86 LEU A CA 1
ATOM 674 C C . LEU A 1 86 ? -21.621 0.731 40.545 1.00 87.56 86 LEU A C 1
ATOM 676 O O . LEU A 1 86 ? -22.092 0.441 41.645 1.00 87.56 86 LEU A O 1
ATOM 680 N N . GLN A 1 87 ? -21.174 1.961 40.279 1.00 83.38 87 GLN A N 1
ATOM 681 C CA . GLN A 1 87 ? -21.319 3.077 41.210 1.00 83.38 87 GLN A CA 1
ATOM 682 C C . GLN A 1 87 ? -22.718 3.699 41.082 1.00 83.38 87 GLN A C 1
ATOM 684 O O . GLN A 1 87 ? -23.272 3.812 39.990 1.00 83.38 87 GLN A O 1
ATOM 689 N N . PHE A 1 88 ? -23.308 4.133 42.202 1.00 75.38 88 PHE A N 1
ATOM 690 C CA . PHE A 1 88 ? -24.618 4.798 42.222 1.00 75.38 88 PHE A CA 1
ATOM 691 C C . PHE A 1 88 ? -24.554 6.183 41.547 1.00 75.38 88 PHE A C 1
ATOM 693 O O . PHE A 1 88 ? -24.480 7.216 42.212 1.00 75.38 88 PHE A O 1
ATOM 700 N N . LEU A 1 89 ? -24.584 6.219 40.213 1.00 83.56 89 LEU A N 1
ATOM 701 C CA . LEU A 1 89 ? -24.719 7.449 39.435 1.00 83.56 89 LEU A CA 1
ATOM 702 C C . LEU A 1 89 ? -26.195 7.850 39.288 1.00 83.56 89 LEU A C 1
ATOM 704 O O . LEU A 1 89 ? -27.071 6.988 39.171 1.00 83.56 89 LEU A O 1
ATOM 708 N N . PRO A 1 90 ? -26.493 9.159 39.185 1.00 91.44 90 PRO A N 1
ATOM 709 C CA . PRO A 1 90 ? -27.818 9.619 38.795 1.00 91.44 90 PRO A CA 1
ATOM 710 C C . PRO A 1 90 ? -28.251 8.987 37.456 1.00 91.44 90 PRO A C 1
ATOM 712 O O . PRO A 1 90 ? -27.467 8.985 36.497 1.00 91.44 90 PRO A O 1
ATOM 715 N N . PRO A 1 91 ? -29.503 8.510 37.327 1.00 86.19 91 PRO A N 1
ATOM 716 C CA . PRO A 1 91 ? -29.952 7.730 36.166 1.00 86.19 91 PRO A CA 1
ATOM 717 C C . PRO A 1 91 ? -29.846 8.501 34.841 1.00 86.19 91 PRO A C 1
ATOM 719 O O . PRO A 1 91 ? -29.528 7.930 33.798 1.00 86.19 91 PRO A O 1
ATOM 722 N N . ASN A 1 92 ? -30.021 9.824 34.875 1.00 90.50 92 ASN A N 1
ATOM 723 C CA . ASN A 1 92 ? -29.854 10.693 33.705 1.00 90.50 92 ASN A CA 1
ATOM 724 C C . ASN A 1 92 ? -28.406 10.749 33.186 1.00 90.50 92 ASN A C 1
ATOM 726 O O . ASN A 1 92 ? -28.184 10.928 31.990 1.00 90.50 92 ASN A O 1
ATOM 730 N N . VAL A 1 93 ? -27.416 10.612 34.071 1.00 89.50 93 VAL A N 1
ATOM 731 C CA . VAL A 1 93 ? -25.992 10.638 33.702 1.00 89.50 93 VAL A CA 1
ATOM 732 C C . VAL A 1 93 ? -25.569 9.266 33.184 1.00 89.50 93 VAL A C 1
ATOM 734 O O . VAL A 1 93 ? -24.980 9.173 32.110 1.00 89.50 93 VAL A O 1
ATOM 737 N N . SER A 1 94 ? -25.957 8.202 33.893 1.00 89.69 94 SER A N 1
ATOM 738 C CA . SER A 1 94 ? -25.689 6.811 33.505 1.00 89.69 94 SER A CA 1
ATOM 739 C C . SER A 1 94 ? -26.226 6.480 32.104 1.00 89.69 94 SER A C 1
ATOM 741 O O . SER A 1 94 ? -25.495 5.969 31.249 1.00 89.69 94 SER A O 1
ATOM 743 N N . THR A 1 95 ? -27.473 6.863 31.814 1.00 91.50 95 THR A N 1
ATOM 744 C CA . THR A 1 95 ? -28.083 6.657 30.489 1.00 91.50 95 THR A CA 1
ATOM 745 C C . THR A 1 95 ? -27.345 7.413 29.387 1.00 91.50 95 THR A C 1
ATOM 747 O O . THR A 1 95 ? -27.050 6.833 28.342 1.00 91.50 95 THR A O 1
ATOM 750 N N . ARG A 1 96 ? -26.979 8.684 29.606 1.00 93.25 96 ARG A N 1
ATOM 751 C CA . ARG A 1 96 ? -26.220 9.471 28.619 1.00 93.25 96 ARG A CA 1
ATOM 752 C C . ARG A 1 96 ? -24.842 8.884 28.337 1.00 93.25 96 ARG A C 1
ATOM 754 O O . ARG A 1 96 ? -24.495 8.739 27.166 1.00 93.25 96 ARG A O 1
ATOM 761 N N . ILE A 1 97 ? -24.086 8.524 29.373 1.00 91.12 97 ILE A N 1
ATOM 762 C CA . ILE A 1 97 ? -22.766 7.890 29.229 1.00 91.12 97 ILE A CA 1
ATOM 763 C C . ILE A 1 97 ? -22.898 6.589 28.435 1.00 91.12 97 ILE A C 1
ATOM 765 O O . ILE A 1 97 ? -22.197 6.397 27.443 1.00 91.12 97 ILE A O 1
ATOM 769 N N . THR A 1 98 ? -23.863 5.744 28.801 1.00 92.25 98 THR A N 1
ATOM 770 C CA . THR A 1 98 ? -24.118 4.471 28.114 1.00 92.25 98 THR A CA 1
ATOM 771 C C . THR A 1 98 ? -24.442 4.681 26.637 1.00 92.25 98 THR A C 1
ATOM 773 O O . THR A 1 98 ? -23.884 3.990 25.786 1.00 92.25 98 THR A O 1
ATOM 776 N N . ILE A 1 99 ? -25.294 5.655 26.299 1.00 95.12 99 ILE A N 1
ATOM 777 C CA . ILE A 1 99 ? -25.646 5.966 24.905 1.00 95.12 99 ILE A CA 1
ATOM 778 C C . ILE A 1 99 ? -24.419 6.445 24.123 1.00 95.12 99 ILE A C 1
ATOM 780 O O . ILE A 1 99 ? -24.198 5.989 23.001 1.00 95.12 99 ILE A O 1
ATOM 784 N N . VAL A 1 100 ? -23.622 7.356 24.688 1.00 95.12 100 VAL A N 1
ATOM 785 C CA . VAL A 1 100 ? -22.425 7.892 24.020 1.00 95.12 100 VAL A CA 1
ATOM 786 C C . VAL A 1 100 ? -21.403 6.785 23.771 1.00 95.12 100 VAL A C 1
ATOM 788 O O . VAL A 1 100 ? -20.947 6.633 22.640 1.00 95.12 100 VAL A O 1
ATOM 791 N N . ILE A 1 101 ? -21.112 5.962 24.780 1.00 95.25 101 ILE A N 1
ATOM 792 C CA . ILE A 1 101 ? -20.145 4.863 24.666 1.00 95.25 101 ILE A CA 1
ATOM 793 C C . ILE A 1 101 ? -20.654 3.785 23.703 1.00 95.25 101 ILE A C 1
ATOM 795 O O . ILE A 1 101 ? -19.891 3.302 22.874 1.00 95.25 101 ILE A O 1
ATOM 799 N N . SER A 1 102 ? -21.956 3.485 23.704 1.00 94.69 102 SER A N 1
ATOM 800 C CA . SER A 1 102 ? -22.556 2.556 22.734 1.00 94.69 102 SER A CA 1
ATOM 801 C C . SER A 1 102 ? -22.446 3.068 21.295 1.00 94.69 102 SER A C 1
ATOM 803 O O . SER A 1 102 ? -22.159 2.299 20.377 1.00 94.69 102 SER A O 1
ATOM 805 N N . ARG A 1 103 ? -22.656 4.374 21.071 1.00 96.50 103 ARG A N 1
ATOM 806 C CA . ARG A 1 103 ? -22.490 4.994 19.745 1.00 96.50 103 ARG A CA 1
ATOM 807 C C . ARG A 1 103 ? -21.031 4.978 19.298 1.00 96.50 103 ARG A C 1
ATOM 809 O O . ARG A 1 103 ? -20.776 4.677 18.135 1.00 96.50 103 ARG A O 1
ATOM 816 N N . LEU A 1 104 ? -20.103 5.265 20.209 1.00 96.00 104 LEU A N 1
ATOM 817 C CA . LEU A 1 104 ? -18.668 5.230 19.937 1.00 96.00 104 LEU A CA 1
ATOM 818 C C . LEU A 1 104 ? -18.197 3.808 19.608 1.00 96.00 104 LEU A C 1
ATOM 820 O O . LEU A 1 104 ? -17.564 3.607 18.578 1.00 96.00 104 LEU A O 1
ATOM 824 N N . TYR A 1 105 ? -18.584 2.817 20.415 1.00 95.69 105 TYR A N 1
ATOM 825 C CA . TYR A 1 105 ? -18.258 1.411 20.175 1.00 95.69 105 TYR A CA 1
ATOM 826 C C . TYR A 1 105 ? -18.820 0.909 18.846 1.00 95.69 105 TYR A C 1
ATOM 828 O O . TYR A 1 105 ? -18.133 0.219 18.100 1.00 95.69 105 TYR A O 1
ATOM 836 N N . ARG A 1 106 ? -20.045 1.312 18.488 1.00 95.31 106 ARG A N 1
ATOM 837 C CA . ARG A 1 106 ? -20.611 0.982 17.177 1.00 95.31 106 ARG A CA 1
ATOM 838 C C . ARG A 1 106 ? -19.802 1.595 16.033 1.00 95.31 106 ARG A C 1
ATOM 840 O O . ARG A 1 106 ? -19.566 0.911 15.044 1.00 95.31 106 ARG A O 1
ATOM 847 N N . ALA A 1 107 ? -19.389 2.857 16.145 1.00 94.81 107 ALA A N 1
ATOM 848 C CA . ALA A 1 107 ? -18.562 3.504 15.125 1.00 94.81 107 ALA A CA 1
ATOM 849 C C . ALA A 1 107 ? -17.186 2.827 14.987 1.00 94.81 107 ALA A C 1
ATOM 851 O O . ALA A 1 107 ? -16.738 2.590 13.869 1.00 94.81 107 ALA A O 1
ATOM 852 N N . TYR A 1 108 ? -16.571 2.461 16.113 1.00 95.31 108 TYR A N 1
ATOM 853 C CA . TYR A 1 108 ? -15.331 1.688 16.171 1.00 95.31 108 TYR A CA 1
ATOM 854 C C . TYR A 1 108 ? -15.480 0.297 15.526 1.00 95.31 108 TYR A C 1
ATOM 856 O O . TYR A 1 108 ? -14.731 -0.063 14.627 1.00 95.31 108 TYR A O 1
ATOM 864 N N . SER A 1 109 ? -16.508 -0.467 15.896 1.00 94.88 109 SER A N 1
ATOM 865 C CA . SER A 1 109 ? -16.751 -1.799 15.325 1.00 94.88 109 SER A CA 1
ATOM 866 C C . SER A 1 109 ? -16.992 -1.749 13.810 1.00 94.88 109 SER A C 1
ATOM 868 O O . SER A 1 109 ? -16.520 -2.612 13.071 1.00 94.88 109 SER A O 1
ATOM 870 N N . LEU A 1 110 ? -17.678 -0.709 13.323 1.00 94.75 110 LEU A N 1
ATOM 871 C CA . LEU A 1 110 ? -17.892 -0.506 11.890 1.00 94.75 110 LEU A CA 1
ATOM 872 C C . LEU A 1 110 ? -16.606 -0.141 11.130 1.00 94.75 110 LEU A C 1
ATOM 874 O O . LEU A 1 110 ? -16.546 -0.391 9.927 1.00 94.75 110 LEU A O 1
ATOM 878 N N . SER A 1 111 ? -15.591 0.436 11.785 1.00 92.19 111 SER A N 1
ATOM 879 C CA . SER A 1 111 ? -14.327 0.807 11.133 1.00 92.19 111 SER A CA 1
ATOM 880 C C . SER A 1 111 ? -13.330 -0.352 11.024 1.00 92.19 111 SER A C 1
ATOM 882 O O . SER A 1 111 ? -12.450 -0.310 10.165 1.00 92.19 111 SER A O 1
ATOM 884 N N . GLN A 1 112 ? -13.502 -1.425 11.798 1.00 92.62 112 GLN A N 1
ATOM 885 C CA . GLN A 1 112 ? -12.603 -2.583 11.791 1.00 92.62 112 GLN A CA 1
ATOM 886 C C . GLN A 1 112 ? -12.475 -3.242 10.408 1.00 92.62 112 GLN A C 1
ATOM 888 O O . GLN A 1 112 ? -11.374 -3.484 9.915 1.00 92.62 112 GLN A O 1
ATOM 893 N N . VAL A 1 113 ? -13.610 -3.519 9.759 1.00 93.25 113 VAL A N 1
ATOM 894 C CA . VAL A 1 113 ? -13.653 -4.156 8.433 1.00 93.25 113 VAL A CA 1
ATOM 895 C C . VAL A 1 113 ? -12.964 -3.305 7.358 1.00 93.25 113 VAL A C 1
ATOM 897 O O . VAL A 1 113 ? -12.066 -3.830 6.698 1.00 93.25 113 VAL A O 1
ATOM 900 N N . PRO A 1 114 ? -13.311 -2.016 7.159 1.00 94.75 114 PRO A N 1
ATOM 901 C CA . PRO A 1 114 ? -12.662 -1.212 6.128 1.00 94.75 114 PRO A CA 1
ATOM 902 C C . PRO A 1 114 ? -11.169 -0.993 6.392 1.00 94.75 114 PRO A C 1
ATOM 904 O O . PRO A 1 114 ? -10.414 -0.925 5.428 1.00 94.75 114 PRO A O 1
ATOM 907 N N . ILE A 1 115 ? -10.720 -0.930 7.650 1.00 93.44 115 ILE A N 1
ATOM 908 C CA . ILE A 1 115 ? -9.288 -0.812 7.974 1.00 93.44 115 ILE A CA 1
ATOM 909 C C . ILE A 1 115 ? -8.535 -2.085 7.571 1.00 93.44 115 ILE A C 1
ATOM 911 O O . ILE A 1 115 ? -7.514 -2.004 6.887 1.00 93.44 115 ILE A O 1
ATOM 915 N N . ASN A 1 116 ? -9.067 -3.260 7.911 1.00 93.19 116 ASN A N 1
ATOM 916 C CA . ASN A 1 116 ? -8.460 -4.536 7.530 1.00 93.19 116 ASN A CA 1
ATOM 917 C C . ASN A 1 116 ? -8.442 -4.738 6.009 1.00 93.19 116 ASN A C 1
ATOM 919 O O . ASN A 1 116 ? -7.426 -5.150 5.447 1.00 93.19 116 ASN A O 1
ATOM 923 N N . GLU A 1 117 ? -9.538 -4.407 5.323 1.00 94.38 117 GLU A N 1
ATOM 924 C CA . GLU A 1 117 ? -9.599 -4.483 3.862 1.00 94.38 117 GLU A CA 1
ATOM 925 C C . GLU A 1 117 ? -8.649 -3.485 3.194 1.00 94.38 117 GLU A C 1
ATOM 927 O O . GLU A 1 117 ? -7.994 -3.837 2.216 1.00 94.38 117 GLU A O 1
ATOM 932 N N . LEU A 1 118 ? -8.501 -2.271 3.732 1.00 93.69 118 LEU A N 1
ATOM 933 C CA . LEU A 1 118 ? -7.532 -1.295 3.234 1.00 93.69 118 LEU A CA 1
ATOM 934 C C . LEU A 1 118 ? -6.107 -1.852 3.314 1.00 93.69 118 LEU A C 1
ATOM 936 O O . LEU A 1 118 ? -5.389 -1.837 2.314 1.00 93.69 118 LEU A O 1
ATOM 940 N N . VAL A 1 119 ? -5.709 -2.379 4.476 1.00 93.69 119 VAL A N 1
ATOM 941 C CA . VAL A 1 119 ? -4.384 -2.988 4.666 1.00 93.69 119 VAL A CA 1
ATOM 942 C C . VAL A 1 119 ? -4.182 -4.141 3.682 1.00 93.69 119 VAL A C 1
ATOM 944 O O . VAL A 1 119 ? -3.163 -4.186 2.991 1.00 93.69 119 VAL A O 1
ATOM 947 N N . ARG A 1 120 ? -5.181 -5.019 3.534 1.00 93.31 120 ARG A N 1
ATOM 948 C CA . ARG A 1 120 ? -5.140 -6.140 2.586 1.00 93.31 120 ARG A CA 1
ATOM 949 C C . ARG A 1 120 ? -4.971 -5.672 1.139 1.00 93.31 120 ARG A C 1
ATOM 951 O O . ARG A 1 120 ? -4.161 -6.234 0.406 1.00 93.31 120 ARG A O 1
ATOM 958 N N . LEU A 1 121 ? -5.716 -4.650 0.716 1.00 93.56 121 LEU A N 1
ATOM 959 C CA . LEU A 1 121 ? -5.641 -4.097 -0.638 1.00 93.56 121 LEU A CA 1
ATOM 960 C C . LEU A 1 121 ? -4.278 -3.455 -0.905 1.00 93.56 121 LEU A C 1
ATOM 962 O O . LEU A 1 121 ? -3.688 -3.697 -1.955 1.00 93.56 121 LEU A O 1
ATOM 966 N N . VAL A 1 122 ? -3.750 -2.679 0.041 1.00 91.75 122 VAL A N 1
ATOM 967 C CA . VAL A 1 122 ? -2.421 -2.068 -0.093 1.00 91.75 122 VAL A CA 1
ATOM 968 C C . VAL A 1 122 ? -1.344 -3.148 -0.205 1.00 91.75 122 VAL A C 1
ATOM 970 O O . VAL A 1 122 ? -0.491 -3.078 -1.091 1.00 91.75 122 VAL A O 1
ATOM 973 N N . GLN A 1 123 ? -1.409 -4.198 0.614 1.00 88.75 123 GLN A N 1
ATOM 974 C CA . GLN A 1 123 ? -0.472 -5.320 0.527 1.00 88.75 123 GLN A CA 1
ATOM 975 C C . GLN A 1 123 ? -0.586 -6.074 -0.806 1.00 88.75 123 GLN A C 1
ATOM 977 O O . GLN A 1 123 ? 0.433 -6.416 -1.399 1.00 88.75 123 GLN A O 1
ATOM 982 N N . LEU A 1 124 ? -1.803 -6.277 -1.319 1.00 90.62 124 LEU A N 1
ATOM 983 C CA . LEU A 1 124 ? -2.038 -6.980 -2.583 1.00 90.62 124 LEU A CA 1
ATOM 984 C C . LEU A 1 124 ? -1.579 -6.177 -3.812 1.00 90.62 124 LEU A C 1
ATOM 986 O O . LEU A 1 124 ? -1.038 -6.748 -4.758 1.00 90.62 124 LEU A O 1
ATOM 990 N N . TYR A 1 125 ? -1.812 -4.862 -3.820 1.00 90.44 125 TYR A N 1
ATOM 991 C CA . TYR A 1 125 ? -1.589 -4.017 -4.996 1.00 90.44 125 TYR A CA 1
ATOM 992 C C . TYR A 1 125 ? -0.270 -3.235 -4.989 1.00 90.44 125 TYR A C 1
ATOM 994 O O . TYR A 1 125 ? 0.130 -2.752 -6.047 1.00 90.44 125 TYR A O 1
ATOM 1002 N N . SER A 1 126 ? 0.435 -3.139 -3.859 1.00 89.12 126 SER A N 1
ATOM 1003 C CA . SER A 1 126 ? 1.731 -2.440 -3.772 1.00 89.12 126 SER A CA 1
ATOM 1004 C C . SER A 1 126 ? 2.787 -3.038 -4.706 1.00 89.12 126 SER A C 1
ATOM 1006 O O . SER A 1 126 ? 3.355 -2.330 -5.532 1.00 89.12 126 SER A O 1
ATOM 1008 N N . GLN A 1 127 ? 2.989 -4.356 -4.669 1.00 85.00 127 GLN A N 1
ATOM 1009 C CA . GLN A 1 127 ? 3.966 -5.034 -5.525 1.00 85.00 127 GLN A CA 1
ATOM 1010 C C . GLN A 1 127 ? 3.703 -4.844 -7.035 1.00 85.00 127 GLN A C 1
ATOM 1012 O O . GLN A 1 127 ? 4.624 -4.435 -7.750 1.00 85.00 127 GLN A O 1
ATOM 1017 N N . PRO A 1 128 ? 2.494 -5.114 -7.578 1.00 87.38 128 PRO A N 1
ATOM 1018 C CA . PRO A 1 128 ? 2.245 -4.898 -9.001 1.00 87.38 128 PRO A CA 1
ATOM 1019 C C . PRO A 1 128 ? 2.288 -3.415 -9.384 1.00 87.38 128 PRO A C 1
ATOM 1021 O O . PRO A 1 128 ? 2.625 -3.100 -10.527 1.00 87.38 128 PRO A O 1
ATOM 1024 N N . PHE A 1 129 ? 1.963 -2.503 -8.463 1.00 87.94 129 PHE A N 1
ATOM 1025 C CA . PHE A 1 129 ? 2.128 -1.068 -8.676 1.00 87.94 129 PHE A CA 1
ATOM 1026 C C . PHE A 1 129 ? 3.607 -0.697 -8.844 1.00 87.94 129 PHE A C 1
ATOM 1028 O O . PHE A 1 129 ? 3.962 -0.073 -9.846 1.00 87.94 129 PHE A O 1
ATOM 1035 N N . ASP A 1 130 ? 4.476 -1.161 -7.945 1.00 86.19 130 ASP A N 1
ATOM 1036 C CA . ASP A 1 130 ? 5.915 -0.897 -8.005 1.00 86.19 130 ASP A CA 1
ATOM 1037 C C . ASP A 1 130 ? 6.531 -1.454 -9.293 1.00 86.19 130 ASP A C 1
ATOM 1039 O O . ASP A 1 130 ? 7.227 -0.732 -10.009 1.00 86.19 130 ASP A O 1
ATOM 1043 N N . MET A 1 131 ? 6.195 -2.695 -9.665 1.00 86.56 131 MET A N 1
ATOM 1044 C CA . MET A 1 131 ? 6.657 -3.306 -10.918 1.00 86.56 131 MET A CA 1
ATOM 1045 C C . MET A 1 131 ? 6.251 -2.490 -12.150 1.00 86.56 131 MET A C 1
ATOM 1047 O O . MET A 1 131 ? 7.079 -2.227 -13.025 1.00 86.56 131 MET A O 1
ATOM 1051 N N . LYS A 1 132 ? 4.986 -2.056 -12.218 1.00 89.69 132 LYS A N 1
ATOM 1052 C CA . LYS A 1 132 ? 4.496 -1.214 -13.319 1.00 89.69 132 LYS A CA 1
ATOM 1053 C C . LYS A 1 132 ? 5.185 0.147 -13.334 1.00 89.69 132 LYS A C 1
ATOM 1055 O O . LYS A 1 132 ? 5.511 0.637 -14.411 1.00 89.69 132 LYS A O 1
ATOM 1060 N N . SER A 1 133 ? 5.439 0.737 -12.168 1.00 87.31 133 SER A N 1
ATOM 1061 C CA . SER A 1 133 ? 6.132 2.023 -12.064 1.00 87.31 133 SER A CA 1
ATOM 1062 C C . SER A 1 133 ? 7.566 1.943 -12.601 1.00 87.31 133 SER A C 1
ATOM 1064 O O . SER A 1 133 ? 7.994 2.823 -13.346 1.00 87.31 133 SER A O 1
ATOM 1066 N N . ILE A 1 134 ? 8.285 0.856 -12.302 1.00 89.56 134 ILE A N 1
ATOM 1067 C CA . ILE A 1 134 ? 9.647 0.611 -12.790 1.00 89.56 134 ILE A CA 1
ATOM 1068 C C . ILE A 1 134 ? 9.635 0.386 -14.303 1.00 89.56 134 ILE A C 1
ATOM 1070 O O . ILE A 1 134 ? 10.420 0.999 -15.025 1.00 89.56 134 ILE A O 1
ATOM 1074 N N . ALA A 1 135 ? 8.715 -0.447 -14.798 1.00 91.19 135 ALA A N 1
ATOM 1075 C CA . ALA A 1 135 ? 8.566 -0.686 -16.230 1.00 91.19 135 ALA A CA 1
ATOM 1076 C C . ALA A 1 135 ? 8.264 0.612 -16.998 1.00 91.19 135 ALA A C 1
ATOM 1078 O O . ALA A 1 135 ? 8.835 0.850 -18.062 1.00 91.19 135 ALA A O 1
ATOM 1079 N N . LEU A 1 136 ? 7.416 1.479 -16.436 1.00 93.81 136 LEU A N 1
ATOM 1080 C CA . LEU A 1 136 ? 7.088 2.775 -17.022 1.00 93.81 136 LEU A CA 1
ATOM 1081 C C . LEU A 1 136 ? 8.296 3.722 -17.044 1.00 93.81 136 LEU A C 1
ATOM 1083 O O . LEU A 1 136 ? 8.533 4.367 -18.063 1.00 93.81 136 LEU A O 1
ATOM 1087 N N . LYS A 1 137 ? 9.087 3.771 -15.963 1.00 94.44 137 LYS A N 1
ATOM 1088 C CA . LYS A 1 137 ? 10.339 4.547 -15.919 1.00 94.44 137 LYS A CA 1
ATOM 1089 C C . LYS A 1 137 ? 11.319 4.084 -16.998 1.00 94.44 137 LYS A C 1
ATOM 1091 O O . LYS A 1 137 ? 11.768 4.902 -17.794 1.00 94.44 137 LYS A O 1
ATOM 1096 N N . LYS A 1 138 ? 11.548 2.771 -17.112 1.00 95.00 138 LYS A N 1
ATOM 1097 C CA . LYS A 1 138 ? 12.424 2.196 -18.147 1.00 95.00 138 LYS A CA 1
ATOM 1098 C C . LYS A 1 138 ? 11.926 2.504 -19.562 1.00 95.00 138 LYS A C 1
ATOM 1100 O O . LYS A 1 138 ? 12.714 2.792 -20.461 1.00 95.00 138 LYS A O 1
ATOM 1105 N N . LEU A 1 139 ? 10.610 2.458 -19.778 1.00 95.62 139 LEU A N 1
ATOM 1106 C CA . LEU A 1 139 ? 10.013 2.818 -21.063 1.00 95.62 139 LEU A CA 1
ATOM 1107 C C . LEU A 1 139 ? 10.250 4.295 -21.404 1.00 95.62 139 LEU A C 1
ATOM 1109 O O . LEU A 1 139 ? 10.578 4.611 -22.548 1.00 95.62 139 LEU A O 1
ATOM 1113 N N . TYR A 1 140 ? 10.102 5.182 -20.421 1.00 96.44 140 TYR A N 1
ATOM 1114 C CA . TYR A 1 140 ? 10.341 6.612 -20.587 1.00 96.44 140 TYR A CA 1
ATOM 1115 C C . TYR A 1 140 ? 11.810 6.911 -20.911 1.00 96.44 140 TYR A C 1
ATOM 1117 O O . TYR A 1 140 ? 12.098 7.620 -21.873 1.00 96.44 140 TYR A O 1
ATOM 1125 N N . GLU A 1 141 ? 12.742 6.302 -20.179 1.00 96.19 141 GLU A N 1
ATOM 1126 C CA . GLU A 1 141 ? 14.183 6.424 -20.431 1.00 96.19 141 GLU A CA 1
ATOM 1127 C C . GLU A 1 141 ? 14.558 5.971 -21.849 1.00 96.19 141 GLU A C 1
ATOM 1129 O O . GLU A 1 141 ? 15.290 6.667 -22.556 1.00 96.19 141 GLU A O 1
ATOM 1134 N N . ASN A 1 142 ? 14.003 4.844 -22.304 1.00 96.00 142 ASN A N 1
ATOM 1135 C CA . ASN A 1 142 ? 14.218 4.345 -23.663 1.00 96.00 142 ASN A CA 1
ATOM 1136 C C . ASN A 1 142 ? 13.629 5.296 -24.721 1.00 96.00 142 ASN A C 1
ATOM 1138 O O . ASN A 1 142 ? 14.245 5.539 -25.759 1.00 96.00 142 ASN A O 1
ATOM 1142 N N . ASN A 1 143 ? 12.455 5.879 -24.463 1.00 96.81 143 ASN A N 1
ATOM 1143 C CA . ASN A 1 143 ? 11.861 6.867 -25.363 1.00 96.81 143 ASN A CA 1
ATOM 1144 C C . ASN A 1 143 ? 12.756 8.110 -25.508 1.00 96.81 143 ASN A C 1
ATOM 1146 O O . ASN A 1 143 ? 13.075 8.514 -26.627 1.00 96.81 143 ASN A O 1
ATOM 1150 N N . GLU A 1 144 ? 13.240 8.654 -24.392 1.00 96.50 144 GLU A N 1
ATOM 1151 C CA . GLU A 1 144 ? 14.142 9.808 -24.390 1.00 96.50 144 GLU A CA 1
ATOM 1152 C C . GLU A 1 144 ? 15.495 9.498 -25.050 1.00 96.50 144 GLU A C 1
ATOM 1154 O O . GLU A 1 144 ? 16.062 10.345 -25.745 1.00 96.50 144 GLU A O 1
ATOM 1159 N N . MET A 1 145 ? 16.013 8.276 -24.899 1.00 96.38 145 MET A N 1
ATOM 1160 C CA . MET A 1 145 ? 17.213 7.831 -25.613 1.00 96.38 145 MET A CA 1
ATOM 1161 C C . MET A 1 145 ? 16.984 7.785 -27.129 1.00 96.38 145 MET A C 1
ATOM 1163 O O . MET A 1 145 ? 17.772 8.350 -27.888 1.00 96.38 145 MET A O 1
ATOM 1167 N N . LYS A 1 146 ? 15.878 7.184 -27.583 1.00 95.56 146 LYS A N 1
ATOM 1168 C CA . LYS A 1 146 ? 15.525 7.126 -29.011 1.00 95.56 146 LYS A CA 1
ATOM 1169 C C . LYS A 1 146 ? 15.325 8.512 -29.612 1.00 95.56 146 LYS A C 1
ATOM 1171 O O . LYS A 1 146 ? 15.768 8.761 -30.727 1.00 95.56 146 LYS A O 1
ATOM 1176 N N . LYS A 1 147 ? 14.710 9.429 -28.867 1.00 97.00 147 LYS A N 1
ATOM 1177 C CA . LYS A 1 147 ? 14.555 10.831 -29.266 1.00 97.00 147 LYS A CA 1
ATOM 1178 C C . LYS A 1 147 ? 15.908 11.525 -29.445 1.00 97.00 147 LYS A C 1
ATOM 1180 O O . LYS A 1 147 ? 16.110 12.217 -30.439 1.00 97.00 147 LYS A O 1
ATOM 1185 N N . ARG A 1 148 ? 16.859 11.299 -28.531 1.00 96.31 148 ARG A N 1
ATOM 1186 C CA . ARG A 1 148 ? 18.239 11.798 -28.670 1.00 96.31 148 ARG A CA 1
ATOM 1187 C C . ARG A 1 148 ? 18.940 11.212 -29.896 1.00 96.31 148 ARG A C 1
ATOM 1189 O O . ARG A 1 148 ? 19.496 11.971 -30.684 1.00 96.31 148 ARG A O 1
ATOM 1196 N N . MET A 1 149 ? 18.858 9.897 -30.101 1.00 96.38 149 MET A N 1
ATOM 1197 C CA . MET A 1 149 ? 19.434 9.235 -31.279 1.00 96.38 149 MET A CA 1
ATOM 1198 C C . MET A 1 149 ? 18.832 9.758 -32.588 1.00 96.38 149 MET A C 1
ATOM 1200 O O . MET A 1 149 ? 19.567 10.022 -33.536 1.00 96.38 149 MET A O 1
ATOM 1204 N N . LEU A 1 150 ? 17.513 9.967 -32.629 1.00 97.25 150 LEU A N 1
ATOM 1205 C CA . LEU A 1 150 ? 16.826 10.541 -33.783 1.00 97.25 150 LEU A CA 1
ATOM 1206 C C . LEU A 1 150 ? 17.329 11.955 -34.093 1.00 97.25 150 LEU A C 1
ATOM 1208 O O . LEU A 1 150 ? 17.606 12.258 -35.250 1.00 97.25 150 LEU A O 1
ATOM 1212 N N . ASN A 1 151 ? 17.497 12.801 -33.074 1.00 96.94 151 ASN A N 1
ATOM 1213 C CA . ASN A 1 151 ? 18.040 14.148 -33.256 1.00 96.94 151 ASN A CA 1
ATOM 1214 C C . ASN A 1 151 ? 19.466 14.120 -33.823 1.00 96.94 151 ASN A C 1
ATOM 1216 O O . ASN A 1 151 ? 19.771 14.887 -34.734 1.00 96.94 151 ASN A O 1
ATOM 1220 N N . ILE A 1 152 ? 20.320 13.217 -33.334 1.00 97.25 152 ILE A N 1
ATOM 1221 C CA . ILE A 1 152 ? 21.686 13.047 -33.854 1.00 97.25 152 ILE A CA 1
ATOM 1222 C C . ILE A 1 152 ? 21.651 12.578 -35.314 1.00 97.25 152 ILE A C 1
ATOM 1224 O O . ILE A 1 152 ? 22.359 13.126 -36.157 1.00 97.25 152 ILE A O 1
ATOM 1228 N N . ALA A 1 153 ? 20.809 11.595 -35.638 1.00 96.88 153 ALA A N 1
ATOM 1229 C CA . ALA A 1 153 ? 20.651 11.108 -37.006 1.00 96.88 153 ALA A CA 1
ATOM 1230 C C . ALA A 1 153 ? 20.158 12.213 -37.952 1.00 96.88 153 ALA A C 1
ATOM 1232 O O . ALA A 1 153 ? 20.673 12.342 -39.061 1.00 96.88 153 ALA A O 1
ATOM 1233 N N . LEU A 1 154 ? 19.218 13.048 -37.498 1.00 97.12 154 LEU A N 1
ATOM 1234 C CA . LEU A 1 154 ? 18.720 14.193 -38.256 1.00 97.12 154 LEU A CA 1
ATOM 1235 C C . LEU A 1 154 ? 19.824 15.228 -38.496 1.00 97.12 154 LEU A C 1
ATOM 1237 O O . LEU A 1 154 ? 20.005 15.666 -39.626 1.00 97.12 154 LEU A O 1
ATOM 1241 N N . GLN A 1 155 ? 20.613 15.573 -37.476 1.00 96.50 155 GLN A N 1
ATOM 1242 C CA . GLN A 1 155 ? 21.750 16.486 -37.635 1.00 96.50 155 GLN A CA 1
ATOM 1243 C C . GLN A 1 155 ? 22.792 15.946 -38.625 1.00 96.50 155 GLN A C 1
ATOM 1245 O O . GLN A 1 155 ? 23.261 16.687 -39.491 1.00 96.50 155 GLN A O 1
ATOM 1250 N N . ARG A 1 156 ? 23.120 14.650 -38.541 1.00 95.75 156 ARG A N 1
ATOM 1251 C CA . ARG A 1 156 ? 24.032 13.983 -39.484 1.00 95.75 156 ARG A CA 1
ATOM 1252 C C . ARG A 1 156 ? 23.485 14.000 -40.908 1.00 95.75 156 ARG A C 1
ATOM 1254 O O . ARG A 1 156 ? 24.233 14.300 -41.833 1.00 95.75 156 ARG A O 1
ATOM 1261 N N . LEU A 1 157 ? 22.191 13.735 -41.081 1.00 95.69 157 LEU A N 1
ATOM 1262 C CA . LEU A 1 157 ? 21.529 13.778 -42.383 1.00 95.69 157 LEU A CA 1
ATOM 1263 C C . LEU A 1 157 ? 21.592 15.181 -42.998 1.00 95.69 157 LEU A C 1
ATOM 1265 O O . LEU A 1 157 ? 22.003 15.319 -44.147 1.00 95.69 157 LEU A O 1
ATOM 1269 N N . THR A 1 158 ? 21.265 16.219 -42.226 1.00 96.31 158 THR A N 1
ATOM 1270 C CA . THR A 1 158 ? 21.344 17.614 -42.682 1.00 96.31 158 THR A CA 1
ATOM 1271 C C . THR A 1 158 ? 22.777 18.010 -43.043 1.00 96.31 158 THR A C 1
ATOM 1273 O O . THR A 1 158 ? 23.012 18.661 -44.060 1.00 96.31 158 THR A O 1
ATOM 1276 N N . SER A 1 159 ? 23.762 17.583 -42.247 1.00 95.38 159 SER A N 1
ATOM 1277 C CA . SER A 1 159 ? 25.181 17.795 -42.557 1.00 95.38 159 SER A CA 1
ATOM 1278 C C . SER A 1 159 ? 25.587 17.102 -43.867 1.00 95.38 159 SER A C 1
ATOM 1280 O O . SER A 1 159 ? 26.203 17.718 -44.738 1.00 95.38 159 SER A O 1
ATOM 1282 N N . MET A 1 160 ? 25.168 15.848 -44.066 1.00 96.25 160 MET A N 1
ATOM 1283 C CA . MET A 1 160 ? 25.425 15.089 -45.294 1.00 96.25 160 MET A CA 1
ATOM 1284 C C . MET A 1 160 ? 24.764 15.727 -46.523 1.00 96.25 160 MET A C 1
ATOM 1286 O O . MET A 1 160 ? 25.374 15.784 -47.594 1.00 96.25 160 MET A O 1
ATOM 1290 N N . GLU A 1 161 ? 23.541 16.240 -46.383 1.00 94.88 161 GLU A N 1
ATOM 1291 C CA . GLU A 1 161 ? 22.846 16.976 -47.440 1.00 94.88 161 GLU A CA 1
ATOM 1292 C C . GLU A 1 161 ? 23.637 18.229 -47.846 1.00 94.88 161 GLU A C 1
ATOM 1294 O O . GLU A 1 161 ? 23.891 18.449 -49.034 1.00 94.88 161 GLU A O 1
ATOM 1299 N N . ASN A 1 162 ? 24.099 19.011 -46.867 1.00 95.31 162 ASN A N 1
ATOM 1300 C CA . ASN A 1 162 ? 24.914 20.202 -47.106 1.00 95.31 162 ASN A CA 1
ATOM 1301 C C . ASN A 1 162 ? 26.246 19.861 -47.790 1.00 95.31 162 ASN A C 1
ATOM 1303 O O . ASN A 1 162 ? 26.619 20.506 -48.773 1.00 95.31 162 ASN A O 1
ATOM 1307 N N . ASN A 1 163 ? 26.929 18.808 -47.333 1.00 94.69 163 ASN A N 1
ATOM 1308 C CA . ASN A 1 163 ? 28.166 18.324 -47.948 1.00 94.69 163 ASN A CA 1
ATOM 1309 C C . ASN A 1 163 ? 27.940 17.860 -49.391 1.00 94.69 163 ASN A C 1
ATOM 1311 O O . ASN A 1 163 ? 28.751 18.151 -50.269 1.00 94.69 163 ASN A O 1
ATOM 1315 N N . THR A 1 164 ? 26.813 17.202 -49.665 1.00 96.00 164 THR A N 1
ATOM 1316 C CA . THR A 1 164 ? 26.452 16.759 -51.018 1.00 96.00 164 THR A CA 1
ATOM 1317 C C . THR A 1 164 ? 26.204 17.948 -51.946 1.00 96.00 164 THR A C 1
ATOM 1319 O O . THR A 1 164 ? 26.752 17.979 -53.049 1.00 96.00 164 THR A O 1
ATOM 1322 N N . LYS A 1 165 ? 25.448 18.961 -51.497 1.00 94.94 165 LYS A N 1
ATOM 1323 C CA . LYS A 1 165 ? 25.224 20.206 -52.257 1.00 94.94 165 LYS A CA 1
ATOM 1324 C C . LYS A 1 165 ? 26.542 20.926 -52.547 1.00 94.94 165 LYS A C 1
ATOM 1326 O O . LYS A 1 165 ? 26.797 21.312 -53.688 1.00 94.94 165 LYS A O 1
ATOM 1331 N N . ARG A 1 166 ? 27.417 21.041 -51.541 1.00 94.50 166 ARG A N 1
ATOM 1332 C CA . ARG A 1 166 ? 28.760 21.621 -51.696 1.00 94.50 166 ARG A CA 1
ATOM 1333 C C . ARG A 1 166 ? 29.596 20.839 -52.710 1.00 94.50 166 ARG A C 1
ATOM 1335 O O . ARG A 1 166 ? 30.205 21.443 -53.586 1.00 94.50 166 ARG A O 1
ATOM 1342 N N . HIS A 1 167 ? 29.602 19.510 -52.632 1.00 94.62 167 HIS A N 1
ATOM 1343 C CA . HIS A 1 167 ? 30.342 18.650 -53.561 1.00 94.62 167 HIS A CA 1
ATOM 1344 C C . HIS A 1 167 ? 29.859 18.797 -55.004 1.00 94.62 167 HIS A C 1
ATOM 1346 O O . HIS A 1 167 ? 30.666 18.868 -55.927 1.00 94.62 167 HIS A O 1
ATOM 1352 N N . GLN A 1 168 ? 28.544 18.881 -55.215 1.00 93.69 168 GLN A N 1
ATOM 1353 C CA . GLN A 1 168 ? 27.972 19.125 -56.541 1.00 93.69 168 GLN A CA 1
ATOM 1354 C C . GLN A 1 168 ? 28.402 20.485 -57.098 1.00 93.69 168 GLN A C 1
ATOM 1356 O O . GLN A 1 168 ? 28.831 20.560 -58.247 1.00 93.69 168 GLN A O 1
ATOM 1361 N N . TYR A 1 169 ? 28.361 21.537 -56.278 1.00 94.06 169 TYR A N 1
ATOM 1362 C CA . TYR A 1 169 ? 28.831 22.864 -56.672 1.00 94.06 169 TYR A CA 1
ATOM 1363 C C . TYR A 1 169 ? 30.323 22.866 -57.049 1.00 94.06 169 TYR A C 1
ATOM 1365 O O . TYR A 1 169 ? 30.690 23.367 -58.111 1.00 94.06 169 TYR A O 1
ATOM 1373 N N . LEU A 1 170 ? 31.174 22.224 -56.240 1.00 93.38 170 LEU A N 1
ATOM 1374 C CA . LEU A 1 170 ? 32.606 22.083 -56.532 1.00 93.38 170 LEU A CA 1
ATOM 1375 C C . LEU A 1 170 ? 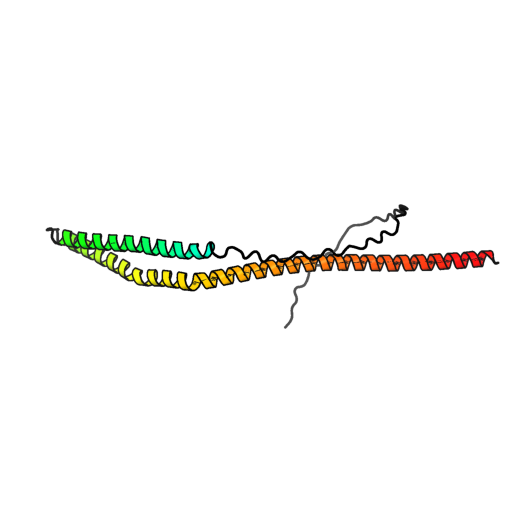32.866 21.278 -57.812 1.00 93.38 170 LEU A C 1
ATOM 1377 O O . LEU A 1 170 ? 33.753 21.628 -58.585 1.00 93.38 170 LEU A O 1
ATOM 1381 N N . LYS A 1 171 ? 32.078 20.229 -58.082 1.00 93.25 171 LYS A N 1
ATOM 1382 C CA . LYS A 1 171 ? 32.150 19.491 -59.353 1.00 93.25 171 LYS A CA 1
ATOM 1383 C C . LYS A 1 171 ? 31.801 20.371 -60.547 1.00 93.25 171 LYS A C 1
ATOM 1385 O O . LYS A 1 171 ? 32.482 20.283 -61.564 1.00 93.25 171 LYS A O 1
ATOM 1390 N N . CYS A 1 172 ? 30.767 21.206 -60.433 1.00 91.88 172 CYS A N 1
ATOM 1391 C CA . CYS A 1 172 ? 30.419 22.157 -61.483 1.00 91.88 172 CYS A CA 1
ATOM 1392 C C . CYS A 1 172 ? 31.575 23.127 -61.746 1.00 91.88 172 CYS A C 1
ATOM 1394 O O . CYS A 1 172 ? 31.982 23.251 -62.896 1.00 91.88 172 CYS A O 1
ATOM 1396 N N . ILE A 1 173 ? 32.144 23.746 -60.704 1.00 92.25 173 ILE A N 1
ATOM 1397 C CA . ILE A 1 173 ? 33.309 24.639 -60.842 1.00 92.25 173 ILE A CA 1
ATOM 1398 C C . ILE A 1 173 ? 34.477 23.921 -61.516 1.00 92.25 173 ILE A C 1
ATOM 1400 O O . ILE A 1 173 ? 34.981 24.407 -62.517 1.00 92.25 173 ILE A O 1
ATOM 1404 N N . ASN A 1 174 ? 34.859 22.739 -61.033 1.00 92.38 174 ASN A N 1
ATOM 1405 C CA . ASN A 1 174 ? 35.970 21.973 -61.600 1.00 92.38 174 ASN A CA 1
ATOM 1406 C C . ASN A 1 174 ? 35.735 21.628 -63.084 1.00 92.38 174 ASN A C 1
ATOM 1408 O O . ASN A 1 174 ? 36.646 21.684 -63.906 1.00 92.38 174 ASN A O 1
ATOM 1412 N N . ASN A 1 175 ? 34.497 21.302 -63.464 1.00 90.81 175 ASN A N 1
ATOM 1413 C CA . ASN A 1 175 ? 34.161 21.092 -64.872 1.00 90.81 175 ASN A CA 1
ATOM 1414 C C . ASN A 1 175 ? 34.333 22.378 -65.698 1.00 90.81 175 ASN A C 1
ATOM 1416 O O . ASN A 1 175 ? 34.863 22.306 -66.805 1.00 90.81 175 ASN A O 1
ATOM 1420 N N . TRP A 1 176 ? 33.933 23.539 -65.171 1.00 92.44 176 TRP A N 1
ATOM 1421 C CA . TRP A 1 176 ? 34.163 24.834 -65.820 1.00 92.44 176 TRP A CA 1
ATOM 1422 C C . TRP A 1 176 ? 35.651 25.183 -65.923 1.00 92.44 176 TRP A C 1
ATOM 1424 O O . TRP A 1 176 ? 36.090 25.601 -66.988 1.00 92.44 176 TRP A O 1
ATOM 1434 N N . GLU A 1 177 ? 36.437 24.955 -64.870 1.00 90.31 177 GLU A N 1
ATOM 1435 C CA . GLU A 1 177 ? 37.892 25.159 -64.876 1.00 90.31 177 GLU A CA 1
ATOM 1436 C C . GLU A 1 177 ? 38.568 24.299 -65.945 1.00 90.31 177 GLU A C 1
ATOM 1438 O O . GLU A 1 177 ? 39.367 24.801 -66.731 1.00 90.31 177 GLU A O 1
ATOM 1443 N N . LYS A 1 178 ? 38.191 23.020 -66.049 1.00 89.25 178 LYS A N 1
ATOM 1444 C CA . LYS A 1 178 ? 38.679 22.143 -67.121 1.00 89.25 178 LYS A CA 1
ATOM 1445 C C . LYS A 1 178 ? 38.334 22.693 -68.500 1.00 89.25 178 LYS A C 1
ATOM 1447 O O . LYS A 1 178 ? 39.205 22.725 -69.361 1.00 89.25 178 LYS A O 1
ATOM 1452 N N . MET A 1 179 ? 37.089 23.126 -68.714 1.00 84.19 179 MET A N 1
ATOM 1453 C CA . MET A 1 179 ? 36.668 23.709 -69.992 1.00 84.19 179 MET A CA 1
ATOM 1454 C C . MET A 1 179 ? 37.465 24.968 -70.340 1.00 84.19 179 MET A C 1
ATOM 1456 O O . MET A 1 179 ? 37.884 25.096 -71.485 1.00 84.19 179 MET A O 1
ATOM 1460 N N . LEU A 1 180 ? 37.709 25.862 -69.378 1.00 83.25 180 LEU A N 1
ATOM 1461 C CA . LEU A 1 180 ? 38.523 27.061 -69.594 1.00 83.25 180 LEU A CA 1
ATOM 1462 C C . LEU A 1 180 ? 39.950 26.706 -70.009 1.00 83.25 180 LEU A C 1
ATOM 1464 O O . LEU A 1 180 ? 40.422 27.221 -71.013 1.00 83.25 180 LEU A O 1
ATOM 1468 N N . VAL A 1 181 ? 40.590 25.750 -69.329 1.00 85.12 181 VAL A N 1
ATOM 1469 C CA . VAL A 1 181 ? 41.929 25.275 -69.716 1.00 85.12 181 VAL A CA 1
ATOM 1470 C C . VAL A 1 181 ? 41.934 24.713 -71.142 1.00 85.12 181 VAL A C 1
ATOM 1472 O O . VAL A 1 181 ? 42.853 24.996 -71.907 1.00 85.12 181 VAL A O 1
ATOM 1475 N N . TYR A 1 182 ? 40.907 23.950 -71.533 1.00 80.81 182 TYR A N 1
ATOM 1476 C CA . TYR A 1 182 ? 40.784 23.466 -72.912 1.00 80.81 182 TYR A CA 1
ATOM 1477 C C . TYR A 1 182 ? 40.584 24.603 -73.923 1.00 80.81 182 TYR A C 1
ATOM 1479 O O . TYR A 1 182 ? 41.160 24.546 -75.005 1.00 80.81 182 TYR A O 1
ATOM 1487 N N . PHE A 1 183 ? 39.801 25.632 -73.589 1.00 77.81 183 PHE A N 1
ATOM 1488 C CA . PHE A 1 183 ? 39.609 26.805 -74.446 1.00 77.81 183 PHE A CA 1
ATOM 1489 C C . PHE A 1 183 ? 40.884 27.645 -74.585 1.00 77.81 183 PHE A C 1
ATOM 1491 O O . PHE A 1 183 ? 41.209 28.055 -75.697 1.00 77.81 183 PHE A O 1
ATOM 1498 N N . ASP A 1 184 ? 41.625 27.854 -73.497 1.00 75.44 184 ASP A N 1
ATOM 1499 C CA . ASP A 1 184 ? 42.888 28.598 -73.505 1.00 75.44 184 ASP A CA 1
ATOM 1500 C C . ASP A 1 184 ? 43.957 27.874 -74.335 1.00 75.44 184 ASP A C 1
ATOM 1502 O O . ASP A 1 184 ? 44.654 28.502 -75.129 1.00 75.44 184 ASP A O 1
ATOM 1506 N N . LEU A 1 185 ? 44.044 26.543 -74.229 1.00 73.75 185 LEU A N 1
ATOM 1507 C CA . LEU A 1 185 ? 44.916 25.735 -75.090 1.00 73.75 185 LEU A CA 1
ATOM 1508 C C . LEU A 1 185 ? 44.526 25.855 -76.571 1.00 73.75 185 LEU A C 1
ATOM 1510 O O . LEU A 1 185 ? 45.399 25.976 -77.426 1.00 73.75 185 LEU A O 1
ATOM 1514 N N . TYR A 1 186 ? 43.226 25.889 -76.873 1.00 69.50 186 TYR A N 1
ATOM 1515 C CA . TYR A 1 186 ? 42.724 26.020 -78.243 1.00 69.50 186 TYR A CA 1
ATOM 1516 C C . TYR A 1 186 ? 42.954 27.420 -78.844 1.00 69.50 186 TYR A C 1
ATOM 1518 O O . TYR A 1 186 ? 43.097 27.556 -80.056 1.00 69.50 186 TYR A O 1
ATOM 1526 N N . LEU A 1 187 ? 43.003 28.463 -78.009 1.00 63.91 187 LEU A N 1
ATOM 1527 C CA . LEU A 1 187 ? 43.315 29.842 -78.409 1.00 63.91 187 LEU A CA 1
ATOM 1528 C C . LEU A 1 187 ? 44.815 30.089 -78.625 1.00 63.91 187 LEU A C 1
ATOM 1530 O O . LEU A 1 187 ? 45.166 31.032 -79.324 1.00 63.91 187 LEU A O 1
ATOM 1534 N N . ILE A 1 188 ? 45.692 29.268 -78.039 1.00 62.97 188 ILE A N 1
ATOM 1535 C CA . ILE A 1 188 ? 47.151 29.343 -78.231 1.00 62.97 188 ILE A CA 1
ATOM 1536 C C . ILE A 1 188 ? 47.594 28.624 -79.522 1.00 62.97 188 ILE A C 1
ATOM 1538 O O . ILE A 1 188 ? 48.649 28.939 -80.068 1.00 62.97 188 ILE A O 1
ATOM 1542 N N . GLU A 1 189 ? 46.802 27.671 -80.024 1.00 57.06 189 GLU A N 1
ATOM 1543 C CA . GLU A 1 189 ? 47.074 26.929 -81.269 1.00 57.06 189 GLU A CA 1
ATOM 1544 C C . GLU A 1 189 ? 46.526 27.598 -82.554 1.00 57.06 189 GLU A C 1
ATOM 1546 O O . GLU A 1 189 ? 46.708 27.044 -83.642 1.00 57.06 189 GLU A O 1
ATOM 1551 N N . GLN A 1 190 ? 45.897 28.780 -82.463 1.00 50.56 190 GLN A N 1
ATOM 1552 C CA . GLN A 1 190 ? 45.507 29.628 -83.610 1.00 50.56 190 GLN A CA 1
ATOM 1553 C C . GLN A 1 190 ? 46.398 30.863 -83.73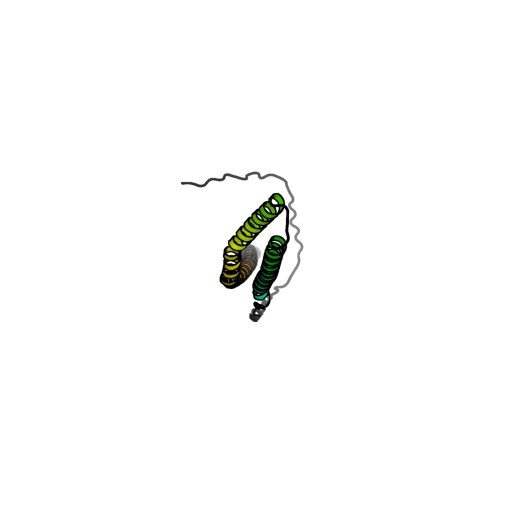9 1.00 50.56 190 GLN A C 1
ATOM 1555 O O . GLN A 1 190 ? 46.693 31.234 -84.900 1.00 50.56 190 GLN A O 1
#

Foldseek 3Di:
DDDDDDDDDDDDDDDDDDDDDPDDDDDDDPPPPPDDDDDDDPPCPPPPLPPQLVPLVVVLVVLVVVLVVVVVVLVVLVVVLVVVVVDPDDPVVNVVSVVVNVVVVVVSVVVPVVSVVVSVCSNVCVVVVSVVVVVVVVVVVVVVVVVVVVVVVVVVVVVVVVVVVVVVVVVVVVVVVVVVVVVVVVVVVD

Radius of gyration: 41.82 Å; chains: 1; bounding box: 77×50×126 Å

Secondary structure (DSSP, 8-state):
------------------------------------PPP---------TTTTHHHHHHHHHHHHHHHHHHHHHHHHHHHHHHHHHHS---HHHHHHHHHHHHHHHHHHHHHHHHHHHHHHHHHHHHHHHHHHHHHHHHHHHHHHHHHHHHHHHHHHHHHHHHHHHHHHHHHHHHHHHHHHHHHHHHHH--

Sequence (190 aa):
MTENRQGLSTLGEDEERSAIDVHSGIIAPNDQQEELEPLDELEDIAPSVKTDANKFRMLCDNVQNSYSEIDNSMFELLELKDNLLLQFLPPNVSTRITIVISRLYRAYSLSQVPINELVRLVQLYSQPFDMKSIALKKLYENNEMKKRMLNIALQRLTSMENNTKRHQYLKCINNWEKMLVYFDLYLIEQ